Protein AF-A0A091C0M1-F1 (afdb_monomer)

pLDDT: mean 73.01, std 15.25, range [33.69, 93.44]

Structure (mmCIF, N/CA/C/O backbone):
data_AF-A0A091C0M1-F1
#
_entry.id   AF-A0A091C0M1-F1
#
loop_
_atom_site.group_PDB
_atom_site.id
_atom_site.type_symbol
_atom_site.label_atom_id
_atom_site.label_alt_id
_atom_site.label_comp_id
_atom_site.label_asym_id
_atom_site.label_entity_id
_atom_site.label_seq_id
_atom_site.pdbx_PDB_ins_code
_atom_site.Cartn_x
_atom_site.Cartn_y
_atom_site.Cartn_z
_atom_site.occupancy
_atom_site.B_iso_or_equiv
_atom_site.auth_seq_id
_atom_site.auth_comp_id
_atom_site.auth_asym_id
_atom_site.auth_atom_id
_atom_site.pdbx_PDB_model_num
ATOM 1 N N . MET A 1 1 ? 34.046 -4.247 -6.204 1.00 64.19 1 MET A N 1
ATOM 2 C CA . MET A 1 1 ? 32.969 -3.253 -6.029 1.00 64.19 1 MET A CA 1
ATOM 3 C C . MET A 1 1 ? 31.838 -3.642 -6.966 1.00 64.19 1 MET A C 1
ATOM 5 O O . MET A 1 1 ? 32.102 -3.819 -8.148 1.00 64.19 1 MET A O 1
ATOM 9 N N . GLN A 1 2 ? 30.637 -3.868 -6.441 1.00 81.00 2 GLN A N 1
ATOM 10 C CA . GLN A 1 2 ? 29.445 -4.193 -7.227 1.00 81.00 2 GLN A CA 1
ATOM 11 C C . GLN A 1 2 ? 28.585 -2.929 -7.313 1.00 81.00 2 GLN A C 1
ATOM 13 O O . GLN A 1 2 ? 28.364 -2.285 -6.291 1.00 81.00 2 GLN A O 1
ATOM 18 N N . ILE A 1 3 ? 28.162 -2.549 -8.520 1.00 80.50 3 ILE A N 1
ATOM 19 C CA . ILE A 1 3 ? 27.329 -1.364 -8.759 1.00 80.50 3 ILE A CA 1
ATOM 20 C C . ILE A 1 3 ? 25.973 -1.850 -9.261 1.00 80.50 3 ILE A C 1
ATOM 22 O O . ILE A 1 3 ? 25.911 -2.637 -10.204 1.00 80.50 3 ILE A O 1
ATOM 26 N N . ILE A 1 4 ? 24.904 -1.386 -8.620 1.00 80.88 4 ILE A N 1
ATOM 27 C CA . ILE A 1 4 ? 23.521 -1.636 -9.024 1.00 80.88 4 ILE A CA 1
ATOM 28 C C . ILE A 1 4 ? 22.907 -0.277 -9.345 1.00 80.88 4 ILE A C 1
ATOM 30 O O . ILE A 1 4 ? 22.999 0.648 -8.543 1.00 80.88 4 ILE A O 1
ATOM 34 N N . GLY A 1 5 ? 22.317 -0.155 -10.532 1.00 81.06 5 GLY A N 1
ATOM 35 C CA . GLY A 1 5 ? 21.602 1.038 -10.972 1.00 81.06 5 GLY A CA 1
ATOM 36 C C . GLY A 1 5 ? 20.167 0.688 -11.345 1.00 81.06 5 GLY A C 1
ATOM 37 O O . GLY A 1 5 ? 19.907 -0.405 -11.844 1.00 81.06 5 GLY A O 1
ATOM 38 N N . ALA A 1 6 ? 19.246 1.618 -11.113 1.00 83.62 6 ALA A N 1
ATOM 39 C CA . ALA A 1 6 ? 17.848 1.504 -11.507 1.00 83.62 6 ALA A CA 1
ATOM 40 C C . ALA A 1 6 ? 17.469 2.688 -12.404 1.00 83.62 6 ALA A C 1
ATOM 42 O O . ALA A 1 6 ? 17.937 3.806 -12.199 1.00 83.62 6 ALA A O 1
ATOM 43 N N . THR A 1 7 ? 16.631 2.442 -13.410 1.00 82.94 7 THR A N 1
ATOM 44 C CA . THR A 1 7 ? 16.151 3.463 -14.348 1.00 82.94 7 THR A CA 1
ATOM 45 C C . THR A 1 7 ? 14.735 3.134 -14.810 1.00 82.94 7 THR A C 1
ATOM 47 O O . THR A 1 7 ? 14.349 1.966 -14.868 1.00 82.94 7 THR A O 1
ATOM 50 N N . THR A 1 8 ? 13.961 4.165 -15.142 1.00 79.19 8 THR A N 1
ATOM 51 C CA . THR A 1 8 ? 12.663 4.044 -15.824 1.00 79.19 8 THR A CA 1
ATOM 52 C C . THR A 1 8 ? 12.796 4.096 -17.348 1.00 79.19 8 THR A C 1
ATOM 54 O O . THR A 1 8 ? 11.841 3.777 -18.054 1.00 79.19 8 THR A O 1
ATOM 57 N N . ALA A 1 9 ? 13.965 4.492 -17.861 1.00 77.31 9 ALA A N 1
ATOM 58 C CA . ALA A 1 9 ? 14.251 4.551 -19.288 1.00 77.31 9 ALA A CA 1
ATOM 59 C C . ALA A 1 9 ? 14.607 3.163 -19.844 1.00 77.31 9 ALA A C 1
ATOM 61 O O . ALA A 1 9 ? 15.251 2.354 -19.175 1.00 77.31 9 ALA A O 1
ATOM 62 N N . THR A 1 10 ? 14.199 2.887 -21.082 1.00 78.25 10 THR A N 1
ATOM 63 C CA . THR A 1 10 ? 14.493 1.616 -21.756 1.00 78.25 10 THR A CA 1
ATOM 64 C C . THR A 1 10 ? 15.945 1.555 -22.229 1.00 78.25 10 THR A C 1
ATOM 66 O O . THR A 1 10 ? 16.573 2.586 -22.477 1.00 78.25 10 THR A O 1
ATOM 69 N N . SER A 1 11 ? 16.485 0.341 -22.389 1.00 74.19 11 SER A N 1
ATOM 70 C CA . SER A 1 11 ? 17.887 0.129 -22.781 1.00 74.19 11 SER A CA 1
ATOM 71 C C . SER A 1 11 ? 18.284 0.807 -24.102 1.00 74.19 11 SER A C 1
ATOM 73 O O . SER A 1 11 ? 19.440 1.198 -24.258 1.00 74.19 11 SER A O 1
ATOM 75 N N . ASP A 1 12 ? 17.317 1.023 -24.997 1.00 77.06 12 ASP A N 1
ATOM 76 C CA . ASP A 1 12 ? 17.495 1.680 -26.300 1.00 77.06 12 ASP A CA 1
ATOM 77 C C . ASP A 1 12 ? 17.852 3.171 -26.190 1.00 77.06 12 ASP A C 1
ATOM 79 O O . ASP A 1 12 ? 18.340 3.774 -27.142 1.00 77.06 12 ASP A O 1
ATOM 83 N N . THR A 1 13 ? 17.605 3.785 -25.029 1.00 83.06 13 THR A N 1
ATOM 84 C CA . THR A 1 13 ? 17.939 5.197 -24.779 1.00 83.06 13 THR A CA 1
ATOM 85 C C . THR A 1 13 ? 19.410 5.411 -24.414 1.00 83.06 13 THR A C 1
ATOM 87 O O . THR A 1 13 ? 19.888 6.547 -24.442 1.00 83.06 13 THR A O 1
ATOM 90 N N . PHE A 1 14 ? 20.146 4.344 -24.083 1.00 83.12 14 PHE A N 1
ATOM 91 C CA . PHE A 1 14 ? 21.551 4.425 -23.691 1.00 83.12 14 PHE A CA 1
ATOM 92 C C . PHE A 1 14 ? 22.497 4.206 -24.872 1.00 83.12 14 PHE A C 1
ATOM 94 O O . PHE A 1 14 ? 22.192 3.505 -25.831 1.00 83.12 14 PHE A O 1
ATOM 101 N N . LEU A 1 15 ? 23.702 4.770 -24.762 1.00 86.94 15 LEU A N 1
ATOM 102 C CA . LEU A 1 15 ? 24.776 4.533 -25.724 1.00 86.94 15 LEU A CA 1
ATOM 103 C C . LEU A 1 15 ? 25.218 3.062 -25.695 1.00 86.94 15 LEU A C 1
ATOM 105 O O . LEU A 1 15 ? 25.413 2.484 -24.625 1.00 86.94 15 LEU A O 1
ATOM 109 N N . ASP A 1 16 ? 25.515 2.488 -26.861 1.00 83.81 16 ASP A N 1
ATOM 110 C CA . ASP A 1 16 ? 25.987 1.100 -26.980 1.00 83.81 16 ASP A CA 1
ATOM 111 C C . ASP A 1 16 ? 27.232 0.805 -26.131 1.00 83.81 16 ASP A C 1
ATOM 113 O O . ASP A 1 16 ? 27.400 -0.288 -25.588 1.00 83.81 16 ASP A O 1
ATOM 117 N N . THR A 1 17 ? 28.124 1.789 -25.984 1.00 88.75 17 THR A N 1
ATOM 118 C CA . THR A 1 17 ? 29.331 1.675 -25.154 1.00 88.75 17 THR A CA 1
ATOM 119 C C . THR A 1 17 ? 29.013 1.558 -23.666 1.00 88.75 17 THR A C 1
ATOM 121 O O . THR A 1 17 ? 29.764 0.903 -22.941 1.00 88.75 17 THR A O 1
ATOM 124 N N . PHE A 1 18 ? 27.907 2.155 -23.219 1.00 84.06 18 PHE A N 1
ATOM 125 C CA . PHE A 1 18 ? 27.400 2.036 -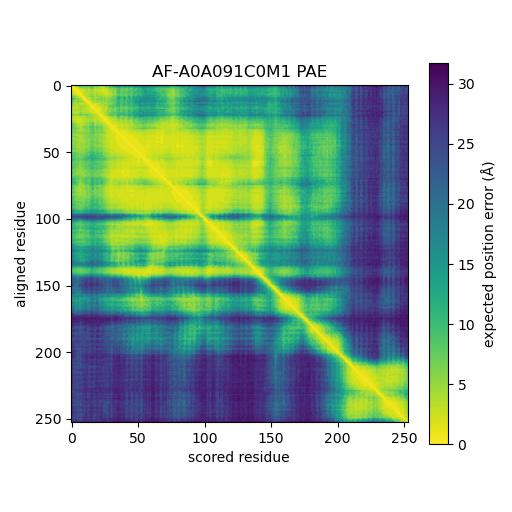21.858 1.00 84.06 18 PHE A CA 1
ATOM 126 C C . PHE A 1 18 ? 26.729 0.675 -21.651 1.00 84.06 18 PHE A C 1
ATOM 128 O O . PHE A 1 18 ? 27.105 -0.048 -20.730 1.00 84.06 18 PHE A O 1
ATOM 135 N N . ASN A 1 19 ? 25.846 0.265 -22.570 1.00 82.25 19 ASN A N 1
ATOM 136 C CA . ASN A 1 19 ? 25.169 -1.037 -22.521 1.00 82.25 19 ASN A CA 1
ATOM 137 C C . ASN A 1 19 ? 26.166 -2.213 -22.490 1.00 82.25 19 ASN A C 1
ATOM 139 O O . ASN A 1 19 ? 26.008 -3.146 -21.708 1.00 82.25 19 ASN A O 1
ATOM 143 N N . ARG A 1 20 ? 27.272 -2.141 -23.246 1.00 82.38 20 ARG A N 1
ATOM 144 C CA . ARG A 1 20 ? 28.341 -3.164 -23.221 1.00 82.38 20 ARG A CA 1
ATOM 145 C C . ARG A 1 20 ? 29.061 -3.298 -21.876 1.00 82.38 20 ARG A C 1
ATOM 147 O O . ARG A 1 20 ? 29.658 -4.339 -21.616 1.00 82.38 20 ARG A O 1
ATOM 154 N N . ARG A 1 21 ? 29.044 -2.257 -21.038 1.00 87.75 21 ARG A N 1
ATOM 155 C CA . ARG A 1 21 ? 29.662 -2.260 -19.701 1.00 87.75 21 ARG A CA 1
ATOM 156 C C . ARG A 1 21 ? 28.687 -2.675 -18.594 1.00 87.75 21 ARG A C 1
ATOM 158 O O . ARG A 1 21 ? 29.120 -2.820 -17.455 1.00 87.75 21 ARG A O 1
ATOM 165 N N . ILE A 1 22 ? 27.413 -2.907 -18.923 1.00 83.12 22 ILE A N 1
ATOM 166 C CA . ILE A 1 22 ? 26.377 -3.416 -18.013 1.00 83.12 22 ILE A CA 1
ATOM 167 C C . ILE A 1 22 ? 25.779 -4.694 -18.631 1.00 83.12 22 ILE A C 1
ATOM 169 O O . ILE A 1 22 ? 24.676 -4.679 -19.171 1.00 83.12 22 ILE A O 1
ATOM 173 N N . PRO A 1 23 ? 26.518 -5.819 -18.595 1.00 73.69 23 PRO A N 1
ATOM 174 C CA . PRO A 1 23 ? 26.133 -7.045 -19.297 1.00 73.69 23 PRO A CA 1
ATOM 175 C C . PRO A 1 23 ? 24.910 -7.752 -18.692 1.00 73.69 23 PRO A C 1
ATOM 177 O O . PRO A 1 23 ? 24.343 -8.632 -19.332 1.00 73.69 23 PRO A O 1
ATOM 180 N N . MET A 1 24 ? 24.502 -7.389 -17.470 1.00 82.62 24 MET A N 1
ATOM 181 C CA . MET A 1 24 ? 23.297 -7.910 -16.825 1.00 82.62 24 MET A CA 1
ATOM 182 C C . MET A 1 24 ? 22.270 -6.794 -16.656 1.00 82.62 24 MET A C 1
ATOM 184 O O . MET A 1 24 ? 22.491 -5.853 -15.897 1.00 82.62 24 MET A O 1
ATOM 188 N N . SER A 1 25 ? 21.140 -6.931 -17.347 1.00 82.06 25 SER A N 1
ATOM 189 C CA . SER A 1 25 ? 19.976 -6.052 -17.235 1.00 82.06 25 SER A CA 1
ATOM 190 C C . SER A 1 25 ? 18.761 -6.888 -16.844 1.00 82.06 25 SER A C 1
ATOM 192 O O . SER A 1 25 ? 18.522 -7.945 -17.428 1.00 82.06 25 SER A O 1
ATOM 194 N N . ILE A 1 26 ? 18.011 -6.430 -15.841 1.00 85.12 26 ILE A N 1
ATOM 195 C CA . ILE A 1 26 ? 16.776 -7.068 -15.376 1.00 85.12 26 ILE A CA 1
ATOM 196 C C . ILE A 1 26 ? 15.641 -6.072 -15.594 1.00 85.12 26 ILE A C 1
ATOM 198 O O . ILE A 1 26 ? 15.636 -4.990 -15.009 1.00 85.12 26 ILE A O 1
ATOM 202 N N . THR A 1 27 ? 14.664 -6.436 -16.423 1.00 82.94 27 THR A N 1
ATOM 203 C CA . THR A 1 27 ? 13.475 -5.611 -16.654 1.00 82.94 27 THR A CA 1
ATOM 204 C C . THR A 1 27 ? 12.384 -5.988 -15.662 1.00 82.94 27 THR A C 1
ATOM 206 O O . THR A 1 27 ? 11.890 -7.114 -15.665 1.00 82.94 27 THR A O 1
ATOM 209 N N . LEU A 1 28 ? 11.987 -5.038 -14.816 1.00 84.12 28 LEU A N 1
ATOM 210 C CA . LEU A 1 28 ? 10.877 -5.235 -13.890 1.00 84.12 28 LEU A CA 1
ATOM 211 C C . LEU A 1 28 ? 9.541 -4.958 -14.599 1.00 84.12 28 LEU A C 1
ATOM 213 O O . LEU A 1 28 ? 9.374 -3.877 -15.166 1.00 84.12 28 LEU A O 1
ATOM 217 N N . PRO A 1 29 ? 8.571 -5.891 -14.558 1.00 84.44 29 PRO A N 1
ATOM 218 C CA . PRO A 1 29 ? 7.281 -5.697 -15.203 1.00 84.44 29 PRO A CA 1
ATOM 219 C C . PRO A 1 29 ? 6.420 -4.683 -14.445 1.00 84.44 29 PRO A C 1
ATOM 221 O O . PRO A 1 29 ? 6.473 -4.576 -13.210 1.00 84.44 29 PRO A O 1
ATOM 224 N N . ASN A 1 30 ? 5.557 -3.995 -15.194 1.00 86.31 30 ASN A N 1
ATOM 225 C CA . ASN A 1 30 ? 4.532 -3.122 -14.635 1.00 86.31 30 ASN A CA 1
ATOM 226 C C . ASN A 1 30 ? 3.538 -3.917 -13.783 1.00 86.31 30 ASN A C 1
ATOM 228 O O . ASN A 1 30 ? 3.213 -5.061 -14.108 1.00 86.31 30 ASN A O 1
ATOM 232 N N . LEU A 1 31 ? 2.985 -3.293 -12.736 1.00 86.00 31 LEU A N 1
ATOM 233 C CA . LEU A 1 31 ? 1.969 -3.914 -11.881 1.00 86.00 31 LEU A CA 1
ATOM 234 C C . LEU A 1 31 ? 0.791 -4.476 -12.690 1.00 86.00 31 LEU A C 1
ATOM 236 O O . LEU A 1 31 ? 0.316 -5.568 -12.399 1.00 86.00 31 LEU A O 1
ATOM 240 N N . SER A 1 32 ? 0.367 -3.775 -13.746 1.00 84.19 32 SER A N 1
ATOM 241 C CA . SER A 1 32 ? -0.730 -4.192 -14.630 1.00 84.19 32 SER A CA 1
ATOM 242 C C . SER A 1 32 ? -0.479 -5.524 -15.349 1.00 84.19 32 SER A C 1
ATOM 244 O O . SER A 1 32 ? -1.433 -6.229 -15.667 1.00 84.19 32 SER A O 1
ATOM 246 N N . THR A 1 33 ? 0.783 -5.894 -15.561 1.00 86.94 33 THR A N 1
ATOM 247 C CA . THR A 1 33 ? 1.184 -7.144 -16.228 1.00 86.94 33 THR A CA 1
ATOM 248 C C . THR A 1 33 ? 1.498 -8.286 -15.258 1.00 86.94 33 THR A C 1
ATOM 250 O O . THR A 1 33 ? 1.633 -9.425 -15.693 1.00 86.94 33 THR A O 1
ATOM 253 N N . ARG A 1 34 ? 1.589 -8.001 -13.950 1.00 88.44 34 ARG A N 1
ATOM 254 C CA . ARG A 1 34 ? 1.861 -9.003 -12.905 1.00 88.44 34 ARG A CA 1
ATOM 255 C C . ARG A 1 34 ? 0.658 -9.900 -12.633 1.00 88.44 34 ARG A C 1
ATOM 257 O O . ARG A 1 34 ? -0.490 -9.449 -12.749 1.00 88.44 34 ARG A O 1
ATOM 264 N N . SER A 1 35 ? 0.932 -11.142 -12.225 1.00 89.19 35 SER A N 1
ATOM 265 C CA . SER A 1 35 ? -0.097 -12.127 -11.866 1.00 89.19 35 SER A CA 1
ATOM 266 C C . SER A 1 35 ? -0.854 -11.720 -10.594 1.00 89.19 35 SER A C 1
ATOM 268 O O . SER A 1 35 ? -0.396 -10.876 -9.826 1.00 89.19 35 SER A O 1
ATOM 270 N N . LEU A 1 36 ? -2.028 -12.314 -10.352 1.00 87.62 36 LEU A N 1
ATOM 271 C CA . LEU A 1 36 ? -2.780 -12.054 -9.116 1.00 87.62 36 LEU A CA 1
ATOM 272 C C . LEU A 1 36 ? -1.986 -12.449 -7.873 1.00 87.62 36 LEU A C 1
ATOM 274 O O . LEU A 1 36 ? -2.009 -11.707 -6.896 1.00 87.62 36 LEU A O 1
ATOM 278 N N . ASP A 1 37 ? -1.252 -13.558 -7.943 1.00 88.25 37 ASP A N 1
ATOM 279 C CA . ASP A 1 37 ? -0.426 -14.046 -6.840 1.00 88.25 37 ASP A CA 1
ATOM 280 C C . ASP A 1 37 ? 0.682 -13.041 -6.510 1.00 88.25 37 ASP A C 1
ATOM 282 O O . ASP A 1 37 ? 0.833 -12.639 -5.362 1.00 88.25 37 ASP A O 1
ATOM 286 N N . GLU A 1 38 ? 1.391 -12.524 -7.519 1.00 89.25 38 GLU A N 1
ATOM 287 C CA . GLU A 1 38 ? 2.424 -11.502 -7.306 1.00 89.25 38 GLU A CA 1
ATOM 288 C C . GLU A 1 38 ? 1.852 -10.200 -6.743 1.00 89.25 38 GLU A C 1
ATOM 290 O O . GLU A 1 38 ? 2.468 -9.556 -5.893 1.00 89.25 38 GLU A O 1
ATOM 295 N N . ARG A 1 39 ? 0.674 -9.781 -7.217 1.00 91.38 39 ARG A N 1
ATOM 296 C CA . ARG A 1 39 ? 0.008 -8.581 -6.697 1.00 91.38 39 ARG A CA 1
ATOM 297 C C . ARG A 1 39 ? -0.434 -8.774 -5.257 1.00 91.38 39 ARG A C 1
ATOM 299 O O . ARG A 1 39 ? -0.283 -7.855 -4.457 1.00 91.38 39 ARG A O 1
ATOM 306 N N . TYR A 1 40 ? -0.958 -9.949 -4.928 1.00 90.69 40 TYR A N 1
ATOM 307 C CA . TYR A 1 40 ? -1.299 -10.293 -3.561 1.00 90.69 40 TYR A CA 1
ATOM 308 C C . TYR A 1 40 ? -0.073 -10.261 -2.657 1.00 90.69 40 TYR A C 1
ATOM 310 O O . TYR A 1 40 ? -0.146 -9.667 -1.585 1.00 90.69 40 TYR A O 1
ATOM 318 N N . GLU A 1 41 ? 1.041 -10.859 -3.082 1.00 89.88 41 GLU A N 1
ATOM 319 C CA . GLU A 1 41 ? 2.283 -10.863 -2.308 1.00 89.88 41 GLU A CA 1
ATOM 320 C C . GLU A 1 41 ? 2.812 -9.442 -2.098 1.00 89.88 41 GLU A C 1
ATOM 322 O O . GLU A 1 41 ? 3.158 -9.081 -0.977 1.00 89.88 41 GLU A O 1
ATOM 327 N N . LEU A 1 42 ? 2.781 -8.587 -3.127 1.00 90.31 42 LEU A N 1
ATOM 328 C CA . LEU A 1 42 ? 3.152 -7.173 -2.997 1.00 90.31 42 LEU A CA 1
ATOM 329 C C . LEU A 1 42 ? 2.277 -6.432 -1.979 1.00 90.31 42 LEU A C 1
ATOM 331 O O . LEU A 1 42 ? 2.794 -5.760 -1.089 1.00 90.31 42 LEU A O 1
ATOM 335 N N . VAL A 1 43 ? 0.952 -6.541 -2.102 1.00 92.44 43 VAL A N 1
ATOM 336 C CA . VAL A 1 43 ? 0.018 -5.852 -1.199 1.00 92.44 43 VAL A CA 1
ATOM 337 C C . VAL A 1 43 ? 0.152 -6.397 0.226 1.00 92.44 43 VAL A C 1
ATOM 339 O O . VAL A 1 43 ? 0.221 -5.622 1.176 1.00 92.44 43 VAL A O 1
ATOM 342 N N . SER A 1 44 ? 0.258 -7.717 0.379 1.00 91.38 44 SER A N 1
ATOM 343 C CA . SER A 1 44 ? 0.464 -8.394 1.664 1.00 91.38 44 SER A CA 1
ATOM 344 C C . SER A 1 44 ? 1.776 -7.986 2.327 1.00 91.38 44 SER A C 1
ATOM 346 O O . SER A 1 44 ? 1.801 -7.757 3.535 1.00 91.38 44 SER A O 1
ATOM 348 N N . LEU A 1 45 ? 2.850 -7.853 1.545 1.00 88.94 45 LEU A N 1
ATOM 349 C CA . LEU A 1 45 ? 4.143 -7.366 2.014 1.00 88.94 45 LEU A CA 1
ATOM 350 C C . LEU A 1 45 ? 4.024 -5.941 2.554 1.00 88.94 45 LEU A C 1
ATOM 352 O O . LEU A 1 45 ? 4.479 -5.685 3.665 1.00 88.94 45 LEU A O 1
ATOM 356 N N . PHE A 1 46 ? 3.384 -5.029 1.816 1.00 89.19 46 PHE A N 1
ATOM 357 C CA . PHE A 1 46 ? 3.216 -3.647 2.272 1.00 89.19 46 PHE A CA 1
ATOM 358 C C . PHE A 1 46 ? 2.351 -3.548 3.530 1.00 89.19 46 PHE A C 1
ATOM 360 O O . PHE A 1 46 ? 2.680 -2.782 4.429 1.00 89.19 46 PHE A O 1
ATOM 367 N N . ILE A 1 47 ? 1.286 -4.348 3.645 1.00 91.31 47 ILE A N 1
ATOM 368 C CA . ILE A 1 47 ? 0.472 -4.381 4.871 1.00 91.31 47 ILE A CA 1
ATOM 369 C C . ILE A 1 47 ? 1.292 -4.907 6.045 1.00 91.31 47 ILE A C 1
ATOM 371 O O . ILE A 1 47 ? 1.230 -4.328 7.123 1.00 91.31 47 ILE A O 1
ATOM 375 N N . ARG A 1 48 ? 2.076 -5.974 5.846 1.00 89.31 48 ARG A N 1
ATOM 376 C CA . ARG A 1 48 ? 2.936 -6.530 6.897 1.00 89.31 48 ARG A CA 1
ATOM 377 C C . ARG A 1 48 ? 3.981 -5.515 7.356 1.00 89.31 48 ARG A C 1
ATOM 379 O O . ARG A 1 48 ? 4.123 -5.316 8.552 1.00 89.31 48 ARG A O 1
ATOM 386 N N . GLN A 1 49 ? 4.619 -4.806 6.424 1.00 85.56 49 GLN A N 1
ATOM 387 C CA . GLN A 1 49 ? 5.551 -3.721 6.744 1.00 85.56 49 GLN A CA 1
ATOM 388 C C . GLN A 1 49 ? 4.895 -2.611 7.575 1.00 85.56 49 GLN A C 1
ATOM 390 O O . GLN A 1 49 ? 5.518 -2.086 8.495 1.00 85.56 49 GLN A O 1
ATOM 395 N N . GLU A 1 50 ? 3.649 -2.240 7.273 1.00 84.88 50 GLU A N 1
ATOM 396 C CA . GLU A 1 50 ? 2.923 -1.252 8.077 1.00 84.88 50 GLU A CA 1
ATOM 397 C C . GLU A 1 50 ? 2.462 -1.821 9.430 1.00 84.88 50 GLU A C 1
ATOM 399 O O . GLU A 1 50 ? 2.486 -1.095 10.419 1.00 84.88 50 GLU A O 1
ATOM 404 N N . ALA A 1 51 ? 2.107 -3.107 9.513 1.00 88.44 51 ALA A N 1
ATOM 405 C CA . ALA A 1 51 ? 1.791 -3.778 10.777 1.00 88.44 51 ALA A CA 1
ATOM 406 C C . ALA A 1 51 ? 3.013 -3.828 11.708 1.00 88.44 51 ALA A C 1
ATOM 408 O O . ALA A 1 51 ? 2.902 -3.482 12.883 1.00 88.44 51 ALA A O 1
ATOM 409 N N . ASP A 1 52 ? 4.185 -4.177 11.164 1.00 85.44 52 ASP A N 1
ATOM 410 C CA . ASP A 1 52 ? 5.471 -4.158 11.871 1.00 85.44 52 ASP A CA 1
ATOM 411 C C . ASP A 1 52 ? 5.827 -2.740 12.330 1.00 85.44 52 ASP A C 1
ATOM 413 O O . ASP A 1 52 ? 6.171 -2.529 13.491 1.00 85.44 52 ASP A O 1
ATOM 417 N N . ARG A 1 53 ? 5.676 -1.747 11.445 1.00 81.50 53 ARG A N 1
ATOM 418 C CA . ARG A 1 53 ? 5.954 -0.337 11.751 1.00 81.50 53 ARG A CA 1
ATOM 419 C C . ARG A 1 53 ? 5.077 0.200 12.881 1.00 81.50 53 ARG A C 1
ATOM 421 O O . ARG A 1 53 ? 5.564 0.902 13.761 1.00 81.50 53 ARG A O 1
ATOM 428 N N . LEU A 1 54 ? 3.781 -0.095 12.834 1.00 81.44 54 LEU A N 1
ATOM 429 C CA . LEU A 1 54 ? 2.828 0.334 13.856 1.00 81.44 54 LEU A CA 1
ATOM 430 C C . LEU A 1 54 ? 2.912 -0.522 15.119 1.00 81.44 54 LEU A C 1
ATOM 432 O O . LEU A 1 54 ? 2.346 -0.137 16.141 1.00 81.44 54 LEU A O 1
ATOM 436 N N . ASN A 1 55 ? 3.598 -1.665 15.046 1.00 83.81 55 ASN A N 1
ATOM 437 C CA . ASN A 1 55 ? 3.594 -2.713 16.054 1.00 83.81 55 ASN A CA 1
ATOM 438 C C . ASN A 1 55 ? 2.158 -3.084 16.477 1.00 83.81 55 ASN A C 1
ATOM 440 O O . ASN A 1 55 ? 1.841 -3.165 17.664 1.00 83.81 55 ASN A O 1
ATOM 444 N N . GLN A 1 56 ? 1.263 -3.224 15.492 1.00 86.62 56 GLN A N 1
ATOM 445 C CA . GLN A 1 56 ? -0.161 -3.510 15.690 1.00 86.62 56 GLN A CA 1
ATOM 446 C C . GLN A 1 56 ? -0.690 -4.461 14.617 1.00 86.62 56 GLN A C 1
ATOM 448 O O . GLN A 1 56 ? -0.345 -4.338 13.443 1.00 86.62 56 GLN A O 1
ATOM 453 N N . SER A 1 57 ? -1.587 -5.369 15.011 1.00 89.94 57 SER A N 1
ATOM 454 C CA . SER A 1 57 ? -2.252 -6.287 14.079 1.00 89.94 57 SER A CA 1
ATOM 455 C C . SER A 1 57 ? -3.213 -5.542 13.152 1.00 89.94 57 SER A C 1
ATOM 457 O O . SER A 1 57 ? -4.062 -4.769 13.613 1.00 89.94 57 SER A O 1
ATOM 459 N N . ILE A 1 58 ? -3.104 -5.798 11.844 1.00 92.38 58 ILE A N 1
ATOM 460 C CA . ILE A 1 58 ? -3.970 -5.218 10.811 1.00 92.38 58 ILE A CA 1
ATOM 461 C C . ILE A 1 58 ? -4.884 -6.299 10.231 1.00 92.38 58 ILE A C 1
ATOM 463 O O . ILE A 1 58 ? -4.431 -7.241 9.579 1.00 92.38 58 ILE A O 1
ATOM 467 N N . LYS A 1 59 ? -6.199 -6.122 10.387 1.00 92.62 59 LYS A N 1
ATOM 468 C CA . LYS A 1 59 ? -7.228 -6.940 9.732 1.00 92.62 59 LYS A CA 1
ATOM 469 C C . LYS A 1 59 ? -7.761 -6.256 8.485 1.00 92.62 59 LYS A C 1
ATOM 471 O O . LYS A 1 59 ? -8.401 -5.207 8.546 1.00 92.62 59 LYS A O 1
ATOM 476 N N . VAL A 1 60 ? -7.557 -6.886 7.335 1.00 93.44 60 VAL A N 1
ATOM 477 C CA . VAL A 1 60 ? -8.010 -6.390 6.033 1.00 93.44 60 VAL A CA 1
ATOM 478 C C . VAL A 1 60 ? -9.159 -7.245 5.530 1.00 93.44 60 VAL A C 1
ATOM 480 O O . VAL A 1 60 ? -9.042 -8.463 5.407 1.00 93.44 60 VAL A O 1
ATOM 483 N N . LYS A 1 61 ? -10.292 -6.614 5.213 1.00 92.19 61 LYS A N 1
ATOM 484 C CA . LYS A 1 61 ? -11.420 -7.318 4.593 1.00 92.19 61 LYS A CA 1
ATOM 485 C C . LYS A 1 61 ? -11.046 -7.774 3.179 1.00 92.19 61 LYS A C 1
ATOM 487 O O . LYS A 1 61 ? -10.439 -6.998 2.440 1.00 92.19 61 LYS A O 1
ATOM 492 N N . LYS A 1 62 ? -11.492 -8.967 2.765 1.00 89.44 62 LYS A N 1
ATOM 493 C CA . LYS A 1 62 ? -11.287 -9.500 1.400 1.00 89.44 62 LYS A CA 1
ATOM 494 C C . LYS A 1 62 ? -11.543 -8.465 0.302 1.00 89.44 62 LYS A C 1
ATOM 496 O O . LYS A 1 62 ? -10.684 -8.255 -0.543 1.00 89.44 62 LYS A O 1
ATOM 501 N N . ASP A 1 63 ? -12.674 -7.761 0.356 1.00 90.00 63 ASP A N 1
ATOM 502 C CA . ASP A 1 63 ? -13.026 -6.745 -0.646 1.00 90.00 63 ASP A CA 1
ATOM 503 C C . ASP A 1 63 ? -11.953 -5.650 -0.769 1.00 90.00 63 ASP A C 1
ATOM 505 O O . ASP A 1 63 ? -11.629 -5.217 -1.868 1.00 90.00 63 ASP A O 1
ATOM 509 N N . ALA A 1 64 ? -11.372 -5.201 0.347 1.00 92.06 64 ALA A N 1
ATOM 510 C CA . ALA A 1 64 ? -10.318 -4.189 0.320 1.00 92.06 64 ALA A CA 1
ATOM 511 C C . ALA A 1 64 ? -9.031 -4.745 -0.307 1.00 92.06 64 ALA A C 1
ATOM 513 O O . ALA A 1 64 ? -8.423 -4.081 -1.142 1.00 92.06 64 ALA A O 1
ATOM 514 N N . MET A 1 65 ? -8.665 -5.986 0.027 1.00 92.19 65 MET A N 1
ATOM 515 C CA . MET A 1 65 ? -7.530 -6.676 -0.594 1.00 92.19 65 MET A CA 1
ATOM 516 C C . MET A 1 65 ? -7.716 -6.791 -2.115 1.00 92.19 65 MET A C 1
ATOM 518 O O . MET A 1 65 ? -6.839 -6.415 -2.885 1.00 92.19 65 MET A O 1
ATOM 522 N N . ILE A 1 66 ? -8.892 -7.235 -2.562 1.00 91.00 66 ILE A N 1
ATOM 523 C CA . ILE A 1 66 ? -9.230 -7.368 -3.987 1.00 91.00 66 ILE A CA 1
ATOM 524 C C . ILE A 1 66 ? -9.178 -6.013 -4.692 1.00 91.00 66 ILE A C 1
ATOM 526 O O . ILE A 1 66 ? -8.634 -5.907 -5.791 1.00 91.00 66 ILE A O 1
ATOM 530 N N . ALA A 1 67 ? -9.692 -4.964 -4.050 1.00 92.12 67 ALA A N 1
ATOM 531 C CA . ALA A 1 67 ? -9.625 -3.607 -4.571 1.00 92.12 67 ALA A CA 1
ATOM 532 C C . ALA A 1 67 ? -8.166 -3.176 -4.825 1.00 92.12 67 ALA A C 1
ATOM 534 O O . ALA A 1 67 ? -7.853 -2.718 -5.923 1.00 92.12 67 ALA A O 1
ATOM 535 N N . PHE A 1 68 ? -7.259 -3.411 -3.870 1.00 91.69 68 PHE A N 1
ATOM 536 C CA . PHE A 1 68 ? -5.828 -3.119 -4.027 1.00 91.69 68 PHE A CA 1
ATOM 537 C C . PHE A 1 68 ? -5.124 -3.984 -5.083 1.00 91.69 68 PHE A C 1
ATOM 539 O O . PHE A 1 68 ? -4.216 -3.498 -5.754 1.00 91.69 68 PHE A O 1
AT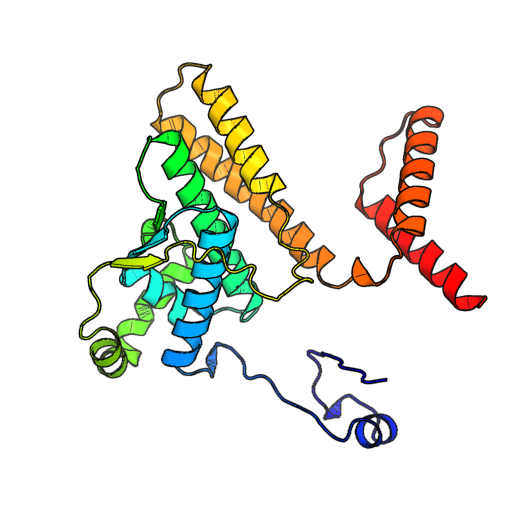OM 546 N N . MET A 1 69 ? -5.541 -5.236 -5.277 1.00 90.56 69 MET A N 1
ATOM 547 C CA . MET A 1 69 ? -4.962 -6.101 -6.312 1.00 90.56 69 MET A CA 1
ATOM 548 C C . MET A 1 69 ? -5.400 -5.706 -7.731 1.00 90.56 69 MET A C 1
ATOM 550 O O . MET A 1 69 ? -4.635 -5.866 -8.684 1.00 90.56 69 MET A O 1
ATOM 554 N N . LEU A 1 70 ? -6.630 -5.213 -7.902 1.00 89.88 70 LEU A N 1
ATOM 555 C CA . LEU A 1 70 ? -7.238 -5.027 -9.227 1.00 89.88 70 LEU A CA 1
ATOM 556 C C . LEU A 1 70 ? -7.279 -3.574 -9.716 1.00 89.88 70 LEU A C 1
ATOM 558 O O . LEU A 1 70 ? -7.519 -3.342 -10.907 1.00 89.88 70 LEU A O 1
ATOM 562 N N . TYR A 1 71 ? -7.075 -2.585 -8.841 1.00 90.00 71 TYR A N 1
ATOM 563 C CA . TYR A 1 71 ? -7.120 -1.187 -9.266 1.00 90.00 71 TYR A CA 1
ATOM 564 C C . TYR A 1 71 ? -5.975 -0.828 -10.225 1.00 90.00 71 TYR A C 1
ATOM 566 O O . TYR A 1 71 ? -4.951 -1.507 -10.314 1.00 90.00 71 TYR A O 1
ATOM 574 N N . ASP A 1 72 ? -6.192 0.235 -10.995 1.00 84.81 72 ASP A N 1
ATOM 575 C CA . ASP A 1 72 ? -5.222 0.717 -11.971 1.00 84.81 72 ASP A CA 1
ATOM 576 C C . ASP A 1 72 ? -4.322 1.797 -11.358 1.00 84.81 72 ASP A C 1
ATOM 578 O O . ASP A 1 72 ? -4.775 2.904 -11.052 1.00 84.81 72 ASP A O 1
ATOM 582 N N . ALA A 1 73 ? -3.052 1.451 -11.157 1.00 84.25 73 ALA A N 1
ATOM 583 C CA . ALA A 1 73 ? -2.044 2.309 -10.551 1.00 84.25 73 ALA A CA 1
ATOM 584 C C . ALA A 1 73 ? -1.202 2.991 -11.639 1.00 84.25 73 ALA A C 1
ATOM 586 O O . ALA A 1 73 ? -0.269 2.392 -12.179 1.00 84.25 73 ALA A O 1
ATOM 587 N N . LYS A 1 74 ? -1.490 4.264 -11.940 1.00 81.50 74 LYS A N 1
ATOM 588 C CA . LYS A 1 74 ? -0.753 5.050 -12.949 1.00 81.50 74 LYS A CA 1
ATOM 589 C C . LYS A 1 74 ? 0.727 5.203 -12.602 1.00 81.50 74 LYS A C 1
ATOM 591 O O . LYS A 1 74 ? 1.568 5.124 -13.488 1.00 81.50 74 LYS A O 1
ATOM 596 N N . ALA A 1 75 ? 1.038 5.388 -11.318 1.00 77.94 75 ALA A N 1
ATOM 597 C CA . ALA A 1 75 ? 2.411 5.430 -10.810 1.00 77.94 75 ALA A CA 1
ATOM 598 C C . ALA A 1 75 ? 2.880 4.067 -10.253 1.00 77.94 75 ALA A C 1
ATOM 600 O O . ALA A 1 75 ? 3.761 4.000 -9.395 1.00 77.94 75 ALA A O 1
ATOM 601 N N . ASN A 1 76 ? 2.313 2.969 -10.776 1.00 84.06 76 ASN A N 1
ATOM 602 C CA . ASN A 1 76 ? 2.770 1.593 -10.567 1.00 84.06 76 ASN A CA 1
ATOM 603 C C . ASN A 1 76 ? 2.851 1.218 -9.065 1.00 84.06 76 ASN A C 1
ATO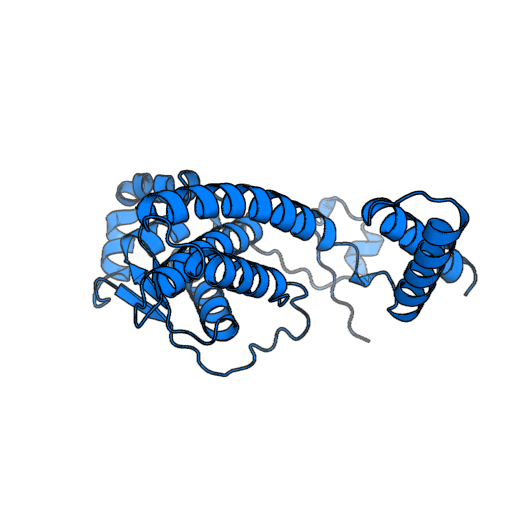M 605 O O . ASN A 1 76 ? 2.034 1.671 -8.263 1.00 84.06 76 ASN A O 1
ATOM 609 N N . ILE A 1 77 ? 3.815 0.382 -8.667 1.00 85.06 77 ILE A N 1
ATOM 610 C CA . ILE A 1 77 ? 3.978 -0.118 -7.288 1.00 85.06 77 ILE A CA 1
ATOM 611 C C . ILE A 1 77 ? 4.092 1.018 -6.255 1.00 85.06 77 ILE A C 1
ATOM 613 O O . ILE A 1 77 ? 3.542 0.899 -5.160 1.00 85.06 77 ILE A O 1
ATOM 617 N N . GLY A 1 78 ? 4.743 2.135 -6.602 1.00 78.62 78 GLY A N 1
ATOM 618 C CA . GLY A 1 78 ? 4.890 3.282 -5.698 1.00 78.62 78 GLY A CA 1
ATOM 619 C C . GLY A 1 78 ? 3.544 3.890 -5.290 1.00 78.62 78 GLY A C 1
ATOM 620 O O . GLY A 1 78 ? 3.343 4.230 -4.124 1.00 78.62 78 GLY A O 1
ATOM 621 N N . GLN A 1 79 ? 2.583 3.943 -6.218 1.00 80.69 79 GLN A N 1
ATOM 622 C CA . GLN A 1 79 ? 1.220 4.375 -5.907 1.00 80.69 79 GLN A CA 1
ATOM 623 C C . GLN A 1 79 ? 0.508 3.401 -4.963 1.00 80.69 79 GLN A C 1
ATOM 625 O O . GLN A 1 79 ? -0.165 3.847 -4.040 1.00 80.69 79 GLN A O 1
ATOM 630 N N . VAL A 1 80 ? 0.691 2.086 -5.140 1.00 87.19 80 VAL A N 1
ATOM 631 C CA . VAL A 1 80 ? 0.105 1.070 -4.245 1.00 87.19 80 VAL A CA 1
ATOM 632 C C . VAL A 1 80 ? 0.617 1.243 -2.826 1.00 87.19 80 VAL A C 1
ATOM 634 O O . VAL A 1 80 ? -0.194 1.313 -1.908 1.00 87.19 80 VAL A O 1
ATOM 637 N N .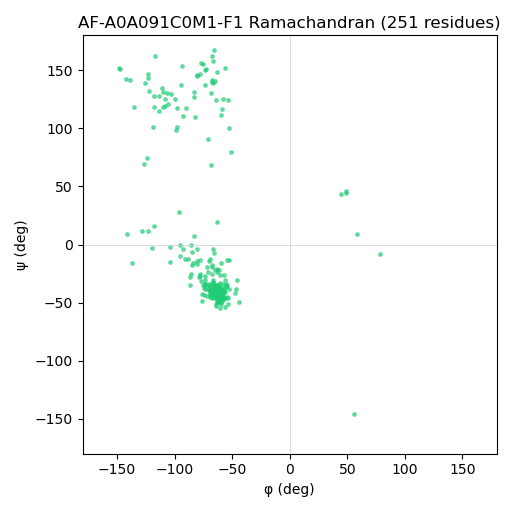 LYS A 1 81 ? 1.938 1.362 -2.650 1.00 84.69 81 LYS A N 1
ATOM 638 C CA . LYS A 1 81 ? 2.561 1.558 -1.332 1.00 84.69 81 LYS A CA 1
ATOM 639 C C . LYS A 1 81 ? 1.989 2.802 -0.643 1.00 84.69 81 LYS A C 1
ATOM 641 O O . LYS A 1 81 ? 1.597 2.748 0.518 1.00 84.69 81 LYS A O 1
ATOM 646 N N . ARG A 1 82 ? 1.882 3.906 -1.384 1.00 78.38 82 ARG A N 1
ATOM 647 C CA . ARG A 1 82 ? 1.345 5.194 -0.921 1.00 78.38 82 ARG A CA 1
ATOM 648 C C . ARG A 1 82 ? -0.131 5.129 -0.530 1.00 78.38 82 ARG A C 1
ATOM 650 O O . ARG A 1 82 ? -0.482 5.523 0.579 1.00 78.38 82 ARG A O 1
ATOM 657 N N . ASP A 1 83 ? -0.985 4.631 -1.422 1.00 82.75 83 ASP A N 1
ATOM 658 C CA . ASP A 1 83 ? -2.424 4.527 -1.170 1.00 82.75 83 ASP A CA 1
ATOM 659 C C . ASP A 1 83 ? -2.695 3.589 0.017 1.00 82.75 83 ASP A C 1
ATOM 661 O O . ASP A 1 83 ? -3.578 3.854 0.831 1.00 82.75 83 ASP A O 1
ATOM 665 N N . LEU A 1 84 ? -1.906 2.520 0.160 1.00 88.38 84 LEU A N 1
ATOM 666 C CA . LEU A 1 84 ? -2.013 1.585 1.276 1.00 88.38 84 LEU A CA 1
ATOM 667 C C . LEU A 1 84 ? -1.605 2.219 2.608 1.00 88.38 84 LEU A C 1
ATOM 669 O O . LEU A 1 84 ? -2.356 2.114 3.576 1.00 88.38 84 LEU A O 1
ATOM 673 N N . LYS A 1 85 ? -0.479 2.941 2.642 1.00 82.50 85 LYS A N 1
ATOM 674 C CA . LYS A 1 85 ? -0.040 3.718 3.812 1.00 82.50 85 LYS A CA 1
ATOM 675 C C . LYS A 1 85 ? -1.111 4.692 4.291 1.00 82.50 85 LYS A C 1
ATOM 677 O O . LYS A 1 85 ? -1.413 4.735 5.478 1.00 82.50 85 LYS A O 1
ATOM 682 N N . LEU A 1 86 ? -1.734 5.422 3.367 1.00 78.12 86 LEU A N 1
ATOM 683 C CA . LEU A 1 86 ? -2.804 6.365 3.694 1.00 78.12 86 LEU A CA 1
ATOM 684 C C . LEU A 1 86 ? -4.009 5.662 4.338 1.00 78.12 86 LEU A C 1
ATOM 686 O O . LEU A 1 86 ? -4.568 6.143 5.322 1.00 78.12 86 LEU A O 1
ATOM 690 N N . VAL A 1 87 ? -4.392 4.492 3.824 1.00 85.06 87 VAL A N 1
ATOM 691 C CA . VAL A 1 87 ? -5.481 3.694 4.405 1.00 85.06 87 VAL A CA 1
ATOM 692 C C . VAL A 1 87 ? -5.109 3.140 5.784 1.00 85.06 87 VAL A C 1
ATOM 694 O O . VAL A 1 87 ? -5.952 3.155 6.688 1.00 85.06 87 VAL A O 1
ATOM 697 N N . CYS A 1 88 ? -3.865 2.697 5.978 1.00 85.50 88 CYS A N 1
ATOM 698 C CA . CYS A 1 88 ? -3.360 2.275 7.285 1.00 85.50 88 CYS A CA 1
ATOM 699 C C . CYS A 1 88 ? -3.383 3.432 8.292 1.00 85.50 88 CYS A C 1
ATOM 701 O O . CYS A 1 88 ? -3.892 3.254 9.396 1.00 85.50 88 CYS A O 1
ATOM 703 N N . ALA A 1 89 ? -2.951 4.631 7.898 1.00 77.19 89 ALA A N 1
ATOM 704 C CA . ALA A 1 89 ? -2.980 5.823 8.744 1.00 77.19 89 ALA A CA 1
ATOM 705 C C . ALA A 1 89 ? -4.394 6.235 9.160 1.00 77.19 89 ALA A C 1
ATOM 707 O O . ALA A 1 89 ? -4.653 6.445 10.346 1.00 77.19 89 ALA A O 1
ATOM 708 N N . LYS A 1 90 ? -5.346 6.254 8.221 1.00 76.31 90 LYS A N 1
ATOM 709 C CA . LYS A 1 90 ? -6.764 6.482 8.545 1.00 76.31 90 LYS A CA 1
ATOM 710 C C . LYS A 1 90 ? -7.303 5.436 9.513 1.00 76.31 90 LYS A C 1
ATOM 712 O O . LYS A 1 90 ? -8.004 5.759 10.468 1.00 76.31 90 LYS A O 1
ATOM 717 N N . SER A 1 91 ? -6.963 4.173 9.284 1.00 82.69 91 SER A N 1
ATOM 718 C CA . SER A 1 91 ? -7.398 3.083 10.158 1.00 82.69 91 SER A CA 1
ATOM 719 C C . SER A 1 91 ? -6.784 3.208 11.556 1.00 82.69 91 SER A C 1
ATOM 721 O O . SER A 1 91 ? -7.473 2.946 12.540 1.00 82.69 91 SER A O 1
ATOM 723 N N . PHE A 1 92 ? -5.532 3.664 11.652 1.00 80.88 92 PHE A N 1
ATOM 724 C CA . PHE A 1 92 ? -4.819 3.912 12.908 1.00 80.88 92 PHE A CA 1
ATOM 725 C C . PHE A 1 92 ? -5.416 5.051 13.711 1.00 80.88 92 PHE A C 1
ATOM 727 O O . PHE A 1 92 ? -5.622 4.912 14.917 1.00 80.88 92 PHE A O 1
ATOM 734 N N . LEU A 1 93 ? -5.801 6.122 13.029 1.00 74.00 93 LEU A N 1
ATOM 735 C CA . LEU A 1 93 ? -6.569 7.193 13.633 1.00 74.00 93 LEU A CA 1
ATOM 736 C C . LEU A 1 93 ? -7.861 6.653 14.266 1.00 74.00 93 LEU A C 1
ATOM 738 O O . LEU A 1 93 ? -8.088 6.833 15.458 1.00 74.00 93 LEU A O 1
ATOM 742 N N . HIS A 1 94 ? -8.677 5.918 13.502 1.00 73.50 94 HIS A N 1
ATOM 743 C CA . HIS A 1 94 ? -9.924 5.343 14.020 1.00 73.50 94 HIS A CA 1
ATOM 744 C C . HIS A 1 94 ? -9.705 4.350 15.168 1.00 73.50 94 HIS A C 1
ATOM 746 O O . HIS A 1 94 ? -10.538 4.262 16.073 1.00 73.50 94 HIS A O 1
ATOM 752 N N . TYR A 1 95 ? -8.612 3.588 15.120 1.00 77.94 95 TYR A N 1
ATOM 753 C CA . TYR A 1 95 ? -8.198 2.684 16.189 1.00 77.94 95 TYR A CA 1
ATOM 754 C C . TYR A 1 95 ? -7.922 3.456 17.486 1.00 77.94 95 TYR A C 1
ATOM 756 O O . TYR A 1 95 ? -8.488 3.109 18.523 1.00 77.94 95 TYR A O 1
ATOM 764 N N . ARG A 1 96 ? -7.150 4.551 17.414 1.00 73.81 96 ARG A N 1
ATOM 765 C CA . ARG A 1 96 ? -6.824 5.399 18.571 1.00 73.81 96 ARG A CA 1
ATOM 766 C C . ARG A 1 96 ? -8.012 6.204 19.095 1.00 73.81 96 ARG A C 1
ATOM 768 O O . ARG A 1 96 ? -8.134 6.361 20.302 1.00 73.81 96 ARG A O 1
ATOM 775 N N . THR A 1 97 ? -8.905 6.679 18.228 1.00 67.00 97 THR A N 1
ATOM 776 C CA . THR A 1 97 ? -10.084 7.458 18.647 1.00 67.00 97 THR A CA 1
ATOM 777 C C . THR A 1 97 ? -11.173 6.601 19.305 1.00 67.00 97 THR A C 1
ATOM 779 O O . THR A 1 97 ? -11.953 7.120 20.097 1.00 67.00 97 THR A O 1
ATOM 782 N N . ARG A 1 98 ? -11.274 5.302 18.979 1.00 65.00 98 ARG A N 1
ATOM 783 C CA . ARG A 1 98 ? -12.387 4.435 19.426 1.00 65.00 98 ARG A CA 1
ATOM 784 C C . ARG A 1 98 ? -11.981 3.251 20.317 1.00 65.00 98 ARG A C 1
ATOM 786 O O . ARG A 1 98 ? -12.784 2.328 20.432 1.00 65.00 98 ARG A O 1
ATOM 793 N N . GLU A 1 99 ? -10.772 3.245 20.888 1.00 57.53 99 GLU A N 1
ATOM 794 C CA . GLU A 1 99 ? -10.245 2.173 21.768 1.00 57.53 99 GLU A CA 1
ATOM 795 C C . GLU A 1 99 ? -10.520 0.748 21.248 1.00 57.53 99 GLU A C 1
ATOM 797 O O . GLU A 1 99 ? -10.949 -0.151 21.975 1.00 57.53 99 GLU A O 1
ATOM 802 N N . LYS A 1 100 ? -10.326 0.519 19.946 1.00 64.69 100 LYS A N 1
ATOM 803 C CA . LYS A 1 100 ? -10.435 -0.842 19.403 1.00 64.69 100 LYS A CA 1
ATOM 804 C C . LYS A 1 100 ? -9.177 -1.631 19.737 1.00 64.69 100 LYS A C 1
ATOM 806 O O . LYS A 1 100 ? -8.129 -1.044 19.940 1.00 64.69 100 LYS A O 1
ATOM 811 N N . SER A 1 101 ? -9.276 -2.957 19.766 1.00 64.75 101 SER A N 1
ATOM 812 C CA . SER A 1 101 ? -8.132 -3.840 20.024 1.00 64.75 101 SER A CA 1
ATOM 813 C C . SER A 1 101 ? -7.250 -4.081 18.795 1.00 64.75 101 SER A C 1
ATOM 815 O O . SER A 1 101 ? -6.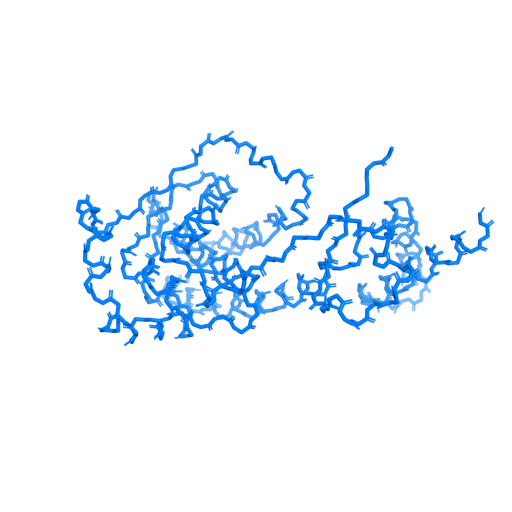130 -4.547 18.943 1.00 64.75 101 SER A O 1
ATOM 817 N N . GLU A 1 102 ? -7.742 -3.791 17.583 1.00 73.75 102 GLU A N 1
ATOM 818 C CA . GLU A 1 102 ? -7.049 -4.089 16.320 1.00 73.75 102 GLU A CA 1
ATOM 819 C C . GLU A 1 102 ? -7.370 -3.049 15.229 1.00 73.75 102 GLU A C 1
ATOM 821 O O . GLU A 1 102 ? -8.469 -2.474 15.191 1.00 73.75 102 GLU A O 1
ATOM 826 N N . LEU A 1 103 ? -6.430 -2.849 14.298 1.00 85.69 103 LEU A N 1
ATOM 827 C CA . LEU A 1 103 ? -6.607 -2.035 13.092 1.00 85.69 103 LEU A CA 1
ATOM 828 C C . LEU A 1 103 ? -7.482 -2.765 12.078 1.00 85.69 103 LEU A C 1
ATOM 830 O O . LEU A 1 103 ? -7.289 -3.951 11.819 1.00 85.69 103 LEU A O 1
ATOM 834 N N . PHE A 1 104 ? -8.420 -2.056 11.450 1.00 89.00 104 PHE A N 1
ATOM 835 C CA . PHE A 1 104 ? -9.369 -2.688 10.539 1.00 89.00 104 PHE A CA 1
ATOM 836 C C . PHE A 1 104 ? -9.562 -1.899 9.249 1.00 89.00 104 PHE A C 1
ATOM 838 O O . PHE A 1 104 ? -10.087 -0.789 9.280 1.00 89.00 104 PHE A O 1
ATOM 845 N N . ILE A 1 105 ? -9.222 -2.515 8.117 1.00 90.69 105 ILE A N 1
ATOM 846 C CA . ILE A 1 105 ? -9.314 -1.912 6.785 1.00 90.69 105 ILE A CA 1
ATOM 847 C C . ILE A 1 105 ? -10.505 -2.499 6.024 1.00 90.69 105 ILE A C 1
ATOM 849 O O . ILE A 1 105 ? -10.582 -3.706 5.762 1.00 90.69 105 ILE A O 1
ATOM 853 N N . ARG A 1 106 ? -11.440 -1.633 5.623 1.00 89.56 106 ARG A N 1
ATOM 854 C CA . ARG A 1 106 ? -12.597 -1.968 4.778 1.00 89.56 106 ARG A CA 1
ATOM 855 C C . ARG A 1 106 ? -12.516 -1.213 3.460 1.00 89.56 106 ARG A C 1
ATOM 857 O O . ARG A 1 106 ? -11.912 -0.155 3.360 1.00 89.56 106 ARG A O 1
ATOM 864 N N . LYS A 1 107 ? -13.278 -1.688 2.470 1.00 86.31 107 LYS A N 1
ATOM 865 C CA . LYS A 1 107 ? -13.446 -1.028 1.161 1.00 86.31 107 LYS A CA 1
ATOM 866 C C . LYS A 1 107 ? -13.736 0.479 1.268 1.00 86.31 107 LYS A C 1
ATOM 868 O O . LYS A 1 107 ? -13.279 1.245 0.433 1.00 86.31 107 LYS A O 1
ATOM 873 N N . ARG A 1 108 ? -14.540 0.890 2.257 1.00 82.50 108 ARG A N 1
ATOM 874 C CA . ARG A 1 108 ? -14.990 2.284 2.422 1.00 82.50 108 ARG A CA 1
ATOM 875 C C . ARG A 1 108 ? -13.864 3.214 2.881 1.00 82.50 108 ARG A C 1
ATOM 877 O O . ARG A 1 108 ? -13.958 4.412 2.661 1.00 82.50 108 ARG A O 1
ATOM 884 N N . ASP A 1 109 ? -12.848 2.645 3.525 1.00 81.38 109 ASP A N 1
ATOM 885 C CA . ASP A 1 109 ? -11.699 3.374 4.051 1.00 81.38 109 ASP A CA 1
ATOM 886 C C . ASP A 1 109 ? -10.654 3.580 2.929 1.00 81.38 109 ASP A C 1
ATOM 888 O O . ASP A 1 109 ? -9.789 4.447 3.024 1.00 81.38 109 ASP A O 1
ATOM 892 N N . CYS A 1 110 ? -10.769 2.827 1.823 1.00 83.50 110 CYS A N 1
ATOM 893 C CA . CYS A 1 110 ? -9.923 2.948 0.640 1.00 83.50 110 CYS A CA 1
ATOM 894 C C . CYS A 1 110 ? -10.308 4.151 -0.246 1.00 83.50 110 CYS A C 1
ATOM 896 O O . CYS A 1 110 ? -11.498 4.435 -0.415 1.00 83.50 110 CYS A O 1
ATOM 898 N N . PRO A 1 111 ? -9.342 4.802 -0.922 1.00 81.56 111 PRO A N 1
ATOM 899 C CA . PRO A 1 111 ? -9.614 5.832 -1.922 1.00 81.56 111 PRO A CA 1
ATOM 900 C C . PRO A 1 111 ? -10.531 5.351 -3.054 1.00 81.56 111 PRO A C 1
ATOM 902 O O . PRO A 1 111 ? -10.506 4.180 -3.439 1.00 81.56 111 PRO A O 1
ATOM 905 N N . LEU A 1 112 ? -11.289 6.268 -3.667 1.00 80.94 112 LEU A N 1
ATOM 906 C CA . LEU A 1 112 ? -12.210 5.944 -4.771 1.00 80.94 112 LEU A CA 1
ATOM 907 C C . LEU A 1 112 ? -11.516 5.229 -5.939 1.00 80.94 112 LEU A C 1
ATOM 909 O O . LEU A 1 112 ? -12.102 4.338 -6.549 1.00 80.94 112 LEU A O 1
ATOM 913 N N . GLN A 1 113 ? -10.271 5.595 -6.248 1.00 83.62 113 GLN A N 1
ATOM 914 C CA . GLN A 1 113 ? -9.479 4.932 -7.288 1.00 83.62 113 GLN A CA 1
ATOM 915 C C . GLN A 1 113 ? -9.225 3.452 -6.978 1.00 83.62 113 GLN A C 1
ATOM 917 O O . GLN A 1 113 ? -9.387 2.616 -7.862 1.00 83.62 113 GLN A O 1
ATOM 922 N N . VAL A 1 114 ? -8.936 3.125 -5.716 1.00 86.69 114 VAL A N 1
ATOM 923 C CA . VAL A 1 114 ? -8.751 1.746 -5.253 1.00 86.69 114 VAL A CA 1
ATOM 924 C C . VAL A 1 114 ? -10.088 1.009 -5.288 1.00 86.69 114 VAL A C 1
ATOM 926 O O . VAL A 1 114 ? -10.181 -0.082 -5.842 1.00 86.69 114 VAL A O 1
ATOM 929 N N . GLN A 1 115 ? -11.167 1.639 -4.809 1.00 87.25 115 GLN A N 1
ATOM 930 C CA . GLN A 1 115 ? -12.512 1.050 -4.836 1.00 87.25 115 GLN A CA 1
ATOM 931 C C . GLN A 1 115 ? -12.978 0.681 -6.254 1.00 87.25 115 GLN A C 1
ATOM 933 O O . GLN A 1 115 ? -13.657 -0.333 -6.425 1.00 87.25 115 GLN A O 1
ATOM 938 N N . LYS A 1 116 ? -12.587 1.450 -7.282 1.00 86.75 116 LYS A N 1
ATOM 939 C CA . LYS A 1 116 ? -12.877 1.130 -8.693 1.00 86.75 116 LYS A CA 1
ATOM 940 C C . LYS A 1 116 ? -12.268 -0.199 -9.148 1.00 86.75 116 LYS A C 1
ATOM 942 O O . LYS A 1 116 ? -12.792 -0.787 -10.089 1.00 86.75 116 LYS A O 1
ATOM 947 N N . GLY A 1 117 ? -11.232 -0.712 -8.478 1.00 83.56 117 GLY A N 1
ATOM 948 C CA . GLY A 1 117 ? -10.678 -2.044 -8.745 1.00 83.56 117 GLY A CA 1
ATOM 949 C C . GLY A 1 117 ? -11.719 -3.162 -8.627 1.00 83.56 117 GLY A C 1
ATOM 950 O O . GLY A 1 117 ? -11.690 -4.118 -9.396 1.00 83.56 117 GLY A O 1
ATOM 951 N N . LEU A 1 118 ? -12.720 -2.992 -7.757 1.00 86.62 118 LEU A N 1
ATOM 952 C CA . LEU A 1 118 ? -13.816 -3.952 -7.585 1.00 86.62 118 LEU A CA 1
ATOM 953 C C . LEU A 1 118 ? -14.700 -4.098 -8.831 1.00 86.62 118 LEU A C 1
ATOM 955 O O . LEU A 1 118 ? -15.362 -5.119 -8.997 1.00 86.62 118 LEU A O 1
ATOM 959 N N . LEU A 1 119 ? -14.710 -3.106 -9.726 1.00 86.06 119 LEU A N 1
ATOM 960 C CA . LEU A 1 119 ? -15.473 -3.178 -10.975 1.00 86.06 119 LEU A CA 1
ATOM 961 C C . LEU A 1 119 ? -14.909 -4.244 -11.926 1.00 86.06 119 LEU A C 1
ATOM 963 O O . LEU A 1 119 ? -15.660 -4.804 -12.720 1.00 86.06 119 LEU A O 1
ATOM 967 N N . LYS A 1 120 ? -13.617 -4.570 -11.797 1.00 83.19 120 LYS A N 1
ATOM 968 C CA . LYS A 1 120 ? -12.920 -5.563 -12.625 1.00 83.19 120 LYS A CA 1
ATOM 969 C C . LYS A 1 120 ? -13.054 -6.995 -12.107 1.00 83.19 120 LYS A C 1
ATOM 971 O O . LYS A 1 120 ? -12.547 -7.914 -12.735 1.00 83.19 120 LYS A O 1
ATOM 976 N N . ILE A 1 121 ? -13.756 -7.224 -10.991 1.00 83.25 121 ILE A N 1
ATOM 977 C CA . ILE A 1 121 ? -13.923 -8.574 -10.421 1.00 83.25 121 ILE A CA 1
ATOM 978 C C . ILE A 1 121 ? -14.524 -9.540 -11.442 1.00 83.25 121 ILE A C 1
ATOM 980 O O . ILE A 1 121 ? -14.077 -10.677 -11.542 1.00 83.25 121 ILE A O 1
ATOM 984 N N . LYS A 1 122 ? -15.505 -9.086 -12.231 1.00 77.38 122 LYS A N 1
ATOM 985 C CA . LYS A 1 122 ? -16.163 -9.935 -13.233 1.00 77.38 122 LYS A CA 1
ATOM 986 C C . LYS A 1 122 ? -15.189 -10.459 -14.290 1.00 77.38 122 LYS A C 1
ATOM 988 O O . LYS A 1 122 ? -15.353 -11.587 -14.736 1.00 77.38 122 LYS A O 1
ATOM 993 N N . GLU A 1 123 ? -14.165 -9.679 -14.633 1.00 79.31 123 GLU A N 1
ATOM 994 C CA . GLU A 1 123 ? -13.140 -10.034 -15.625 1.00 79.31 123 GLU A CA 1
ATOM 995 C C . GLU A 1 123 ? -12.181 -11.121 -15.115 1.00 79.31 123 GLU A C 1
ATOM 997 O O . GLU A 1 123 ? -11.513 -11.775 -15.909 1.00 79.31 123 GLU A O 1
ATOM 1002 N N . VAL A 1 124 ? -12.104 -11.317 -13.793 1.00 78.06 124 VAL A N 1
ATOM 1003 C CA . VAL A 1 124 ? -11.107 -12.181 -13.138 1.00 78.06 124 VAL A CA 1
ATOM 1004 C C . VAL A 1 124 ? -11.754 -13.199 -12.184 1.00 78.06 124 VAL A C 1
ATOM 1006 O O . VAL A 1 124 ? -11.068 -13.849 -11.401 1.00 78.06 124 VAL A O 1
ATOM 1009 N N . SER A 1 125 ? -13.079 -13.340 -12.245 1.00 74.38 125 SER A N 1
ATOM 1010 C CA . SER A 1 125 ? -13.904 -14.067 -11.269 1.00 74.38 125 SER A CA 1
ATOM 1011 C C . SER A 1 125 ? -13.442 -15.506 -11.022 1.00 74.38 125 SER A C 1
ATOM 1013 O O . SER A 1 125 ? -13.153 -15.837 -9.879 1.00 74.38 125 SER A O 1
ATOM 1015 N N . GLU A 1 126 ? -13.242 -16.312 -12.067 1.00 74.56 126 GLU A N 1
ATOM 1016 C CA . GLU A 1 126 ? -12.801 -17.713 -11.929 1.00 74.56 126 GLU A CA 1
ATOM 1017 C C . GLU A 1 126 ? -11.451 -17.853 -11.205 1.00 74.56 126 GLU A C 1
ATOM 1019 O O . GLU A 1 126 ? -11.287 -18.672 -10.302 1.00 74.56 126 GLU A O 1
ATOM 1024 N N . ARG A 1 127 ? -10.464 -17.019 -11.561 1.00 74.62 127 ARG A N 1
ATOM 1025 C CA . ARG A 1 127 ? -9.137 -17.043 -10.917 1.00 74.62 127 ARG A CA 1
ATOM 1026 C C . ARG A 1 127 ? -9.199 -16.522 -9.486 1.00 74.62 127 ARG A C 1
ATOM 1028 O O . ARG A 1 127 ? -8.442 -16.970 -8.631 1.00 74.62 127 ARG A O 1
ATOM 1035 N N . LEU A 1 128 ? -10.076 -15.553 -9.240 1.00 77.44 128 LEU A N 1
ATOM 1036 C CA . LEU A 1 128 ? -10.240 -14.936 -7.937 1.00 77.44 128 LEU A CA 1
ATOM 1037 C C . LEU A 1 128 ? -10.953 -15.868 -6.954 1.00 77.44 128 LEU A C 1
ATOM 1039 O O . LEU A 1 128 ? -10.570 -15.911 -5.791 1.00 77.44 128 LEU A O 1
ATOM 1043 N N . GLU A 1 129 ? -11.951 -16.623 -7.407 1.00 74.56 129 GLU A N 1
ATOM 1044 C CA . GLU A 1 129 ? -12.647 -17.623 -6.593 1.00 74.56 129 GLU A CA 1
ATOM 1045 C C . GLU A 1 129 ? -11.677 -18.685 -6.083 1.00 74.56 129 GLU A C 1
ATOM 1047 O O . GLU A 1 129 ? -11.606 -18.901 -4.876 1.00 74.56 129 GLU A O 1
ATOM 1052 N N . HIS A 1 130 ? -10.844 -19.239 -6.969 1.00 75.56 130 HIS A N 1
ATOM 1053 C CA . HIS A 1 130 ? -9.808 -20.194 -6.577 1.00 75.56 130 HIS A CA 1
ATOM 1054 C C . HIS A 1 130 ? -8.782 -19.585 -5.606 1.00 75.56 130 HIS A C 1
ATOM 1056 O O . HIS A 1 130 ? -8.358 -20.221 -4.647 1.00 75.56 130 HIS A O 1
ATOM 1062 N N . PHE A 1 131 ? -8.413 -18.319 -5.811 1.00 72.44 131 PHE A N 1
ATOM 1063 C CA . PHE A 1 131 ? -7.481 -17.609 -4.934 1.00 72.44 131 PHE A CA 1
ATOM 1064 C C . PHE A 1 131 ? -8.051 -17.326 -3.528 1.00 72.44 131 PHE A C 1
ATOM 1066 O O . PHE A 1 131 ? -7.316 -17.262 -2.536 1.00 72.44 131 PHE A O 1
ATOM 1073 N N . LEU A 1 132 ? -9.360 -17.086 -3.442 1.00 70.75 132 LEU A N 1
ATOM 1074 C CA . LEU A 1 132 ? -10.067 -16.771 -2.199 1.00 70.75 132 LEU A CA 1
ATOM 1075 C C . LEU A 1 132 ? -10.557 -18.020 -1.460 1.00 70.75 132 LEU A C 1
ATOM 1077 O O . LEU A 1 132 ? -10.964 -17.909 -0.299 1.00 70.75 132 LEU A O 1
ATOM 1081 N N . GLU A 1 133 ? -10.521 -19.181 -2.109 1.00 72.12 133 GLU A N 1
ATOM 1082 C CA . GLU A 1 133 ? -10.914 -20.463 -1.543 1.00 72.12 133 GLU A CA 1
ATOM 1083 C C . GLU A 1 133 ? -10.085 -20.764 -0.280 1.00 72.12 133 GLU A C 1
ATOM 1085 O O . GLU A 1 133 ? -8.859 -20.663 -0.261 1.00 72.12 133 GLU A O 1
ATOM 1090 N N . GLY A 1 134 ? -10.763 -21.038 0.837 1.00 68.62 134 GLY A N 1
ATOM 1091 C CA . GLY A 1 134 ? -10.119 -21.285 2.135 1.00 68.62 134 GLY A CA 1
ATOM 1092 C C . GLY A 1 134 ? -9.629 -20.043 2.897 1.00 68.62 134 GLY A C 1
ATOM 1093 O O . GLY A 1 134 ? -9.276 -20.162 4.071 1.00 68.62 134 GLY A O 1
ATOM 1094 N N . LYS A 1 135 ? -9.655 -18.837 2.309 1.00 70.50 135 LYS A N 1
ATOM 1095 C CA . LYS A 1 135 ? -9.354 -17.594 3.042 1.00 70.50 135 LYS A CA 1
ATOM 1096 C C . LYS A 1 135 ? -10.609 -17.114 3.776 1.00 70.50 135 LYS A C 1
ATOM 1098 O O . LYS A 1 135 ? -11.683 -17.035 3.185 1.00 70.50 135 LYS A O 1
ATOM 1103 N N . GLY A 1 136 ? -10.509 -16.784 5.065 1.00 77.06 136 GLY A N 1
ATOM 1104 C CA . GLY A 1 136 ? -11.616 -16.187 5.830 1.00 77.06 136 GLY A CA 1
ATOM 1105 C C . GLY A 1 136 ? -11.976 -14.783 5.329 1.00 77.06 136 GLY A C 1
ATOM 1106 O O . GLY A 1 136 ? -11.226 -14.184 4.566 1.00 77.06 136 GLY A O 1
ATOM 1107 N N . ASP A 1 137 ? -13.111 -14.217 5.747 1.00 83.69 137 ASP A N 1
ATOM 1108 C CA . ASP A 1 137 ? -13.564 -12.880 5.292 1.00 83.69 137 ASP A CA 1
ATOM 1109 C C . ASP A 1 137 ? -12.598 -11.731 5.610 1.00 83.69 137 ASP A C 1
ATOM 1111 O O . ASP A 1 137 ? -12.671 -10.650 5.008 1.00 83.69 137 ASP A O 1
ATOM 1115 N N . TYR A 1 138 ? -11.662 -12.004 6.515 1.00 87.75 138 TYR A N 1
ATOM 1116 C CA . TYR A 1 138 ? -10.583 -11.126 6.916 1.00 87.75 138 TYR A CA 1
ATOM 1117 C C . TYR A 1 138 ? -9.243 -11.829 6.764 1.00 87.75 138 TYR A C 1
ATOM 1119 O O . TYR A 1 138 ? -9.084 -12.996 7.125 1.00 87.75 138 TYR A O 1
ATOM 1127 N N . LEU A 1 139 ? -8.275 -11.074 6.265 1.00 89.44 139 LEU A N 1
ATOM 1128 C CA . LEU A 1 139 ? -6.864 -11.416 6.277 1.00 89.44 139 LEU A CA 1
ATOM 1129 C C . LEU A 1 139 ? -6.226 -10.655 7.432 1.00 89.44 139 LEU A C 1
ATOM 1131 O O . LEU A 1 139 ? -6.388 -9.438 7.521 1.00 89.44 139 LEU A O 1
ATOM 1135 N N . THR A 1 140 ? -5.550 -11.372 8.322 1.00 90.25 140 THR A N 1
ATOM 1136 C CA . THR A 1 140 ? -4.917 -10.783 9.506 1.00 90.25 140 THR A CA 1
ATOM 1137 C C . THR A 1 140 ? -3.411 -10.764 9.304 1.00 90.25 140 THR A C 1
ATOM 1139 O O . THR A 1 140 ? -2.823 -11.778 8.926 1.00 90.25 140 THR A O 1
ATOM 1142 N N . PHE A 1 141 ? -2.808 -9.606 9.538 1.00 90.00 141 PHE A N 1
ATOM 1143 C CA . PHE A 1 141 ? -1.380 -9.369 9.420 1.00 90.00 141 PHE A CA 1
ATOM 1144 C C . PHE A 1 141 ? -0.857 -8.963 10.792 1.00 90.00 141 PHE A C 1
ATOM 1146 O O . PHE A 1 141 ? -1.048 -7.829 11.224 1.00 90.00 141 PHE A O 1
ATOM 1153 N N . GLU A 1 142 ? -0.240 -9.922 11.474 1.00 88.19 142 GLU A N 1
ATOM 1154 C CA . GLU A 1 142 ? 0.402 -9.705 12.767 1.00 88.19 142 GLU A CA 1
ATOM 1155 C C . GLU A 1 142 ? 1.796 -9.093 12.582 1.00 88.19 142 GLU A C 1
ATOM 1157 O O . GLU A 1 142 ? 2.478 -9.460 11.614 1.00 88.19 142 GLU A O 1
ATOM 1162 N N . PRO A 1 143 ? 2.242 -8.219 13.503 1.00 84.69 143 PRO A N 1
ATOM 1163 C CA . PRO A 1 143 ? 3.626 -7.774 13.537 1.00 84.69 143 PRO A CA 1
ATOM 1164 C C . PRO A 1 143 ? 4.525 -8.976 13.848 1.00 84.69 143 PRO A C 1
ATOM 1166 O O . PRO A 1 143 ? 4.329 -9.688 14.833 1.00 84.69 143 PRO A O 1
ATOM 1169 N N . GLN A 1 144 ? 5.504 -9.237 12.990 1.00 76.00 144 GLN A N 1
ATOM 1170 C CA . GLN A 1 144 ? 6.399 -10.390 13.100 1.00 76.00 144 GLN A CA 1
ATOM 1171 C C . GLN A 1 144 ? 7.710 -10.044 13.807 1.00 76.00 144 GLN A C 1
ATOM 1173 O O . GLN A 1 144 ? 8.564 -10.918 13.954 1.00 76.00 144 GLN A O 1
ATOM 1178 N N . GLY A 1 145 ? 7.902 -8.782 14.220 1.00 61.16 145 GLY A N 1
ATOM 1179 C CA . GLY A 1 145 ? 9.113 -8.316 14.913 1.00 61.16 145 GLY A CA 1
ATOM 1180 C C . GLY A 1 145 ? 10.398 -8.527 14.107 1.00 61.16 145 GLY A C 1
ATOM 1181 O O . GLY A 1 145 ? 11.501 -8.375 14.624 1.00 61.16 145 GLY A O 1
ATOM 1182 N N . THR A 1 146 ? 10.258 -8.911 12.840 1.00 52.44 146 THR A N 1
ATOM 1183 C CA . THR A 1 146 ? 11.363 -9.043 11.914 1.00 52.44 146 THR A CA 1
ATOM 1184 C C . THR A 1 146 ? 11.596 -7.632 11.420 1.00 52.44 146 THR A C 1
ATOM 1186 O O . THR A 1 146 ? 10.748 -7.096 10.710 1.00 52.44 146 THR A O 1
ATOM 1189 N N . GLU A 1 147 ? 12.707 -7.008 11.816 1.00 46.75 147 GLU A N 1
ATOM 1190 C CA . GLU A 1 147 ? 13.219 -5.855 11.082 1.00 46.75 147 GLU A CA 1
ATOM 1191 C C . GLU A 1 147 ? 13.318 -6.303 9.627 1.00 46.75 147 GLU A C 1
ATOM 1193 O O . GLU A 1 147 ? 14.203 -7.079 9.259 1.00 46.75 147 GLU A O 1
ATOM 1198 N N . VAL A 1 148 ? 12.333 -5.930 8.808 1.00 47.47 148 VAL A N 1
ATOM 1199 C CA . VAL A 1 148 ? 12.366 -6.270 7.397 1.00 47.47 148 VAL A CA 1
ATOM 1200 C C . VAL A 1 148 ? 13.656 -5.641 6.894 1.00 47.47 148 VAL A C 1
ATOM 1202 O O . VAL A 1 148 ? 13.817 -4.426 6.996 1.00 47.47 148 VAL A O 1
ATOM 1205 N N . VAL A 1 149 ? 14.591 -6.482 6.439 1.00 40.47 149 VAL A N 1
ATOM 1206 C CA . VAL A 1 149 ? 15.938 -6.116 5.980 1.00 40.47 149 VAL A CA 1
ATOM 1207 C C . VAL A 1 149 ? 15.822 -5.323 4.672 1.00 40.47 149 VAL A C 1
ATOM 1209 O O . VAL A 1 149 ? 16.161 -5.776 3.588 1.00 40.47 149 VAL A O 1
ATOM 1212 N N . TRP A 1 150 ? 15.284 -4.119 4.797 1.00 41.44 150 TRP A N 1
ATOM 1213 C CA . TRP A 1 150 ? 15.399 -2.981 3.909 1.00 41.44 150 TRP A CA 1
ATOM 1214 C C . TRP A 1 150 ? 15.884 -1.855 4.815 1.00 41.44 150 TRP A C 1
ATOM 1216 O O . TRP A 1 150 ? 15.154 -0.921 5.136 1.00 41.44 150 TRP A O 1
ATOM 1226 N N . SER A 1 151 ? 17.134 -1.965 5.264 1.00 33.69 151 SER A N 1
ATOM 1227 C CA . SER A 1 151 ? 17.851 -0.984 6.093 1.00 33.69 151 SER A CA 1
ATOM 1228 C C . SER A 1 151 ? 18.061 0.380 5.404 1.00 33.69 151 SER A C 1
ATOM 1230 O O . SER A 1 151 ? 18.934 1.150 5.789 1.00 33.69 151 SER A O 1
ATOM 1232 N N . GLN A 1 152 ? 17.278 0.677 4.364 1.00 38.38 152 GLN A N 1
ATOM 1233 C CA . GLN A 1 152 ? 17.359 1.859 3.510 1.00 38.38 152 GLN A CA 1
ATOM 1234 C C . GLN A 1 152 ? 15.978 2.403 3.101 1.00 38.38 152 GLN A C 1
ATOM 1236 O O . GLN A 1 152 ? 15.908 3.299 2.264 1.00 38.38 152 GLN A O 1
ATOM 1241 N N . ASP A 1 153 ? 14.868 1.910 3.666 1.00 42.47 153 ASP A N 1
ATOM 1242 C CA . ASP A 1 153 ? 13.574 2.574 3.475 1.00 42.47 153 ASP A CA 1
ATOM 1243 C C . ASP A 1 153 ? 13.595 3.902 4.268 1.00 42.47 153 ASP A C 1
ATOM 1245 O O . ASP A 1 153 ? 13.215 3.955 5.437 1.00 42.47 153 ASP A O 1
ATOM 1249 N N . LEU A 1 154 ? 14.015 5.006 3.625 1.00 42.84 154 LEU A N 1
ATOM 1250 C CA . LEU A 1 154 ? 13.925 6.383 4.165 1.00 42.84 154 LEU A CA 1
ATOM 1251 C C . LEU A 1 154 ? 12.494 6.763 4.596 1.00 42.84 154 LEU A C 1
ATOM 1253 O O . LEU A 1 154 ? 12.272 7.760 5.279 1.00 42.84 154 LEU A O 1
ATOM 1257 N N . GLU A 1 155 ? 11.510 5.963 4.192 1.00 50.41 155 GLU A N 1
ATOM 1258 C CA . GLU A 1 155 ? 10.104 6.111 4.527 1.00 50.41 155 GLU A CA 1
ATOM 1259 C C . GLU A 1 155 ? 9.722 5.514 5.892 1.00 50.41 155 GLU A C 1
ATOM 1261 O O . GLU A 1 155 ? 8.529 5.456 6.181 1.00 50.41 155 GLU A O 1
ATOM 1266 N N . GLN A 1 156 ? 10.669 5.061 6.724 1.00 50.31 156 GLN A N 1
ATOM 1267 C CA . GLN A 1 156 ? 10.415 4.636 8.113 1.00 50.31 156 GLN A CA 1
ATOM 1268 C C . GLN A 1 156 ? 9.980 5.777 9.048 1.00 50.31 156 GLN A C 1
ATOM 1270 O O . GLN A 1 156 ? 9.669 5.521 10.208 1.00 50.31 156 GLN A O 1
ATOM 1275 N N . ASN A 1 157 ? 9.947 7.024 8.572 1.00 55.69 157 ASN A N 1
ATOM 1276 C CA . ASN A 1 157 ? 9.632 8.168 9.413 1.00 55.69 157 ASN A CA 1
ATOM 1277 C C . ASN A 1 157 ? 8.231 8.034 10.051 1.00 55.69 157 ASN A C 1
ATOM 1279 O O . ASN A 1 157 ? 7.208 8.082 9.364 1.00 55.69 157 ASN A O 1
ATOM 1283 N N . MET A 1 158 ? 8.215 7.839 11.372 1.00 63.88 158 MET A N 1
ATOM 1284 C CA . MET A 1 158 ? 7.014 7.721 12.201 1.00 63.88 158 MET A CA 1
ATOM 1285 C C . MET A 1 158 ? 6.399 9.076 12.557 1.00 63.88 158 MET A C 1
ATOM 1287 O O . MET A 1 158 ? 5.328 9.086 13.159 1.00 63.88 158 MET A O 1
ATOM 1291 N N . GLU A 1 159 ? 7.024 10.201 12.179 1.00 60.97 159 GLU A N 1
ATOM 1292 C CA . GLU A 1 159 ? 6.547 11.560 12.491 1.00 60.97 159 GLU A CA 1
ATOM 1293 C C . GLU A 1 159 ? 5.060 11.733 12.184 1.00 60.97 159 GLU A C 1
ATOM 1295 O O . GLU A 1 159 ? 4.327 12.254 13.012 1.00 60.97 159 GLU A O 1
ATOM 1300 N N . VAL A 1 160 ? 4.575 11.199 11.061 1.00 62.38 160 VAL A N 1
ATOM 1301 C CA . VAL A 1 160 ? 3.158 11.317 10.696 1.00 62.38 160 VAL A CA 1
ATOM 1302 C C . VAL A 1 160 ? 2.239 10.593 11.678 1.00 62.38 160 VAL A C 1
ATOM 1304 O O . VAL A 1 160 ? 1.183 11.106 12.037 1.00 62.38 160 VAL A O 1
ATOM 1307 N N . TYR A 1 161 ? 2.627 9.402 12.132 1.00 66.94 161 TYR A N 1
ATOM 1308 C CA . TYR A 1 161 ? 1.840 8.648 13.105 1.00 66.94 161 TYR A CA 1
ATOM 1309 C C . TYR A 1 161 ? 1.920 9.275 14.501 1.00 66.94 161 TYR A C 1
ATOM 1311 O O . TYR A 1 161 ? 0.912 9.285 15.207 1.00 66.94 161 TYR A O 1
ATOM 1319 N N . HIS A 1 162 ? 3.071 9.848 14.867 1.00 70.38 162 HIS A N 1
ATOM 1320 C CA . HIS A 1 162 ? 3.237 10.611 16.104 1.00 70.38 162 HIS A CA 1
ATOM 1321 C C . HIS A 1 162 ? 2.416 11.903 16.096 1.00 70.38 162 HIS A C 1
ATOM 1323 O O . HIS A 1 162 ? 1.692 12.156 17.049 1.00 70.38 162 HIS A O 1
ATOM 1329 N N . GLU A 1 163 ? 2.412 12.665 15.003 1.00 65.25 163 GLU A N 1
ATOM 1330 C CA . GLU A 1 163 ? 1.564 13.853 14.871 1.00 65.25 163 GLU A CA 1
ATOM 1331 C C . GLU A 1 163 ? 0.073 13.509 14.915 1.00 65.25 163 GLU A C 1
ATOM 1333 O O . GLU A 1 163 ? -0.727 14.246 15.499 1.00 65.25 163 GLU A O 1
ATOM 1338 N N . ILE A 1 164 ? -0.322 12.381 14.314 1.00 65.56 164 ILE A N 1
ATOM 1339 C CA . ILE A 1 164 ? -1.685 11.863 14.452 1.00 65.56 164 ILE A CA 1
ATOM 1340 C C . ILE A 1 164 ? -1.986 11.568 15.926 1.00 65.56 164 ILE A C 1
ATOM 1342 O O . ILE A 1 164 ? -3.048 11.951 16.414 1.00 65.56 164 ILE A O 1
ATOM 1346 N N . GLU A 1 165 ? -1.075 10.914 16.646 1.00 67.62 165 GLU A N 1
ATOM 1347 C CA . GLU A 1 165 ? -1.235 10.599 18.069 1.00 67.62 165 GLU A CA 1
ATOM 1348 C C . GLU A 1 165 ? -1.311 11.865 18.945 1.00 67.62 165 GLU A C 1
ATOM 1350 O O . GLU A 1 165 ? -2.184 11.967 19.814 1.00 67.62 165 GLU A O 1
ATOM 1355 N N . ASP A 1 166 ? -0.485 12.871 18.666 1.00 69.31 166 ASP A N 1
ATOM 1356 C CA . ASP A 1 166 ? -0.473 14.168 19.348 1.00 69.31 166 ASP A CA 1
ATOM 1357 C C . ASP A 1 166 ? -1.763 14.960 19.090 1.00 69.31 166 ASP A C 1
ATOM 1359 O O . ASP A 1 166 ? -2.364 15.522 20.013 1.00 69.31 166 ASP A O 1
ATOM 1363 N N . LYS A 1 167 ? -2.265 14.960 17.849 1.00 66.81 167 LYS A N 1
ATOM 1364 C CA . LYS A 1 167 ? -3.567 15.560 17.530 1.00 66.81 167 LYS A CA 1
ATOM 1365 C C . LYS A 1 167 ? -4.698 14.820 18.237 1.00 66.81 167 LYS A C 1
ATOM 1367 O O . LYS A 1 167 ? -5.493 15.441 18.933 1.00 66.81 167 LYS A O 1
ATOM 1372 N N . VAL A 1 168 ? -4.772 13.495 18.133 1.00 65.75 168 VAL A N 1
ATOM 1373 C CA . VAL A 1 168 ? -5.842 12.721 18.790 1.00 65.75 168 VAL A CA 1
ATOM 1374 C C . VAL A 1 168 ? -5.838 12.934 20.305 1.00 65.75 168 VAL A C 1
ATOM 1376 O O . VAL A 1 168 ? -6.897 13.104 20.906 1.00 65.75 168 VAL A O 1
ATOM 1379 N N . SER A 1 169 ? -4.663 12.952 20.933 1.00 66.75 169 SER A N 1
ATOM 1380 C CA . SER A 1 169 ? -4.537 13.146 22.380 1.00 66.75 169 SER A CA 1
ATOM 1381 C C . SER A 1 169 ? -4.870 14.570 22.836 1.00 66.75 169 SER A C 1
ATOM 1383 O O . SER A 1 169 ? -5.512 14.730 23.877 1.00 66.75 169 SER A O 1
ATOM 1385 N N . SER A 1 170 ? -4.495 15.599 22.070 1.00 67.38 170 SER A N 1
ATOM 1386 C CA . SER A 1 170 ? -4.880 16.989 22.353 1.00 67.38 170 SER A CA 1
ATOM 1387 C C . SER A 1 170 ? -6.387 17.206 22.207 1.00 67.38 170 SER A C 1
ATOM 1389 O O . SER A 1 170 ? -6.999 17.784 23.104 1.00 67.38 170 SER A O 1
ATOM 1391 N N . PHE A 1 171 ? -7.015 16.649 21.170 1.00 61.00 171 PHE A N 1
ATOM 1392 C CA . PHE A 1 171 ? -8.460 16.765 20.980 1.00 61.00 171 PHE A CA 1
ATOM 1393 C C . PHE A 1 171 ? -9.284 15.911 21.950 1.00 61.00 171 PHE A C 1
ATOM 1395 O O . PHE A 1 171 ? -10.357 16.337 22.347 1.00 61.00 171 PHE A O 1
ATOM 1402 N N . ASN A 1 172 ? -8.799 14.756 22.417 1.00 57.94 172 ASN A N 1
ATOM 1403 C CA . ASN A 1 172 ? -9.496 13.997 23.468 1.00 57.94 172 ASN A CA 1
ATOM 1404 C C . ASN A 1 172 ? -9.598 14.770 24.803 1.00 57.94 172 ASN A C 1
ATOM 1406 O O . ASN A 1 172 ? -10.462 14.458 25.622 1.00 57.94 172 ASN A O 1
ATOM 1410 N N . ARG A 1 173 ? -8.738 15.776 25.043 1.00 53.75 173 ARG A N 1
ATOM 1411 C CA . ARG A 1 173 ? -8.832 16.659 26.225 1.00 53.75 173 ARG A CA 1
ATOM 1412 C C . ARG A 1 173 ? -9.914 17.730 26.081 1.00 53.75 173 ARG A C 1
ATOM 1414 O O . ARG A 1 173 ? -10.449 18.186 27.090 1.00 53.75 173 ARG A O 1
ATOM 1421 N N . GLU A 1 174 ? -10.255 18.108 24.856 1.00 53.66 174 GLU A N 1
ATOM 1422 C CA . GLU A 1 174 ? -11.329 19.046 24.544 1.00 53.66 174 GLU A CA 1
ATOM 1423 C C . GLU A 1 174 ? -12.569 18.233 24.148 1.00 53.66 174 GLU A C 1
ATOM 1425 O O . GLU A 1 174 ? -12.656 17.740 23.036 1.00 53.66 174 GLU A O 1
ATOM 1430 N N . ASN A 1 175 ? -13.516 18.027 25.071 1.00 50.47 175 ASN A N 1
ATOM 1431 C CA . ASN A 1 175 ? -14.743 17.222 24.898 1.00 50.47 175 ASN A CA 1
ATOM 1432 C C . ASN A 1 175 ? -15.569 17.593 23.632 1.00 50.47 175 ASN A C 1
ATOM 1434 O O . ASN A 1 175 ? -16.575 18.297 23.714 1.00 50.47 175 ASN A O 1
ATOM 1438 N N . ILE A 1 176 ? -15.169 17.115 22.453 1.00 52.06 176 ILE A N 1
ATOM 1439 C CA . ILE A 1 176 ? -15.859 17.319 21.176 1.00 52.06 176 ILE A CA 1
ATOM 1440 C C . ILE A 1 176 ? -16.435 15.976 20.727 1.00 52.06 176 ILE A C 1
ATOM 1442 O O . ILE A 1 176 ? -15.785 14.933 20.797 1.00 52.06 176 ILE A O 1
ATOM 1446 N N . ALA A 1 177 ? -17.690 15.998 20.274 1.00 56.44 177 ALA A N 1
ATOM 1447 C CA . ALA A 1 177 ? -18.409 14.815 19.825 1.00 56.44 177 ALA A CA 1
ATOM 1448 C C . ALA A 1 177 ? -17.608 14.055 18.749 1.00 56.44 177 ALA A C 1
ATOM 1450 O O . ALA A 1 177 ? -17.270 14.593 17.695 1.00 56.44 177 ALA A O 1
ATOM 1451 N N . SER A 1 178 ? -17.351 12.770 19.004 1.00 53.69 178 SER A N 1
ATOM 1452 C CA . SER A 1 178 ? -16.470 11.870 18.237 1.00 53.69 178 SER A CA 1
ATOM 1453 C C . SER A 1 178 ? -16.736 11.770 16.725 1.00 53.69 178 SER A C 1
ATOM 1455 O O . SER A 1 178 ? -15.907 11.241 15.992 1.00 53.69 178 SER A O 1
ATOM 1457 N N . THR A 1 179 ? -17.875 12.269 16.238 1.00 50.09 179 THR A N 1
ATOM 1458 C CA . THR A 1 179 ? -18.257 12.231 14.816 1.00 50.09 179 THR A CA 1
ATOM 1459 C C . THR A 1 179 ? -17.706 13.419 14.019 1.00 50.09 179 THR A C 1
ATOM 1461 O O . THR A 1 179 ? -17.319 13.238 12.865 1.00 50.09 179 THR A O 1
ATOM 1464 N N . ASP A 1 180 ? -17.608 14.606 14.625 1.00 54.03 180 ASP A N 1
ATOM 1465 C CA . ASP A 1 180 ? -17.002 15.777 13.971 1.00 54.03 180 ASP A CA 1
ATOM 1466 C C . ASP A 1 180 ? -15.473 15.677 13.976 1.00 54.03 180 ASP A C 1
ATOM 1468 O O . ASP A 1 180 ? -14.820 16.064 13.006 1.00 54.03 180 ASP A O 1
ATOM 1472 N N . LEU A 1 181 ? -14.917 15.045 15.016 1.00 53.25 181 LEU A N 1
ATOM 1473 C CA . LEU A 1 181 ? -13.488 14.791 15.165 1.00 53.25 181 LEU A CA 1
ATOM 1474 C C . LEU A 1 181 ? -12.927 13.932 14.023 1.00 53.25 181 LEU A C 1
ATOM 1476 O O . LEU A 1 181 ? -11.934 14.289 13.400 1.00 53.25 181 LEU A O 1
ATOM 1480 N N . GLU A 1 182 ? -13.577 12.812 13.704 1.00 54.22 182 GLU A N 1
ATOM 1481 C CA . GLU A 1 182 ? -13.121 11.933 12.621 1.00 54.22 182 GLU A CA 1
ATOM 1482 C C . GLU A 1 182 ? -13.154 12.623 11.262 1.00 54.22 182 GLU A C 1
ATOM 1484 O O . GLU A 1 182 ? -12.303 12.363 10.416 1.00 54.22 182 GLU A O 1
ATOM 1489 N N . LYS A 1 183 ? -14.133 13.501 11.041 1.00 59.38 183 LYS A N 1
ATOM 1490 C CA . LYS A 1 183 ? -14.285 14.204 9.772 1.00 59.38 183 LYS A CA 1
ATOM 1491 C C . LYS A 1 183 ? -13.260 15.329 9.632 1.00 59.38 183 LYS A C 1
ATOM 1493 O O . LYS A 1 183 ? -12.655 15.436 8.569 1.00 59.38 183 LYS A O 1
ATOM 1498 N N . ALA A 1 184 ? -13.030 16.094 10.700 1.00 56.09 184 ALA A N 1
ATOM 1499 C CA . ALA A 1 184 ? -12.003 17.129 10.755 1.00 56.09 184 ALA A CA 1
ATOM 1500 C C . ALA A 1 184 ? -10.602 16.523 10.606 1.00 56.09 184 ALA A C 1
ATOM 1502 O O . ALA A 1 184 ? -9.849 16.921 9.722 1.00 56.09 184 ALA A O 1
ATOM 1503 N N . ILE A 1 185 ? -10.293 15.473 11.376 1.00 55.12 185 ILE A N 1
ATOM 1504 C CA . ILE A 1 185 ? -8.994 14.814 11.278 1.00 55.12 185 ILE A CA 1
ATOM 1505 C C . ILE A 1 185 ? -8.861 14.063 9.951 1.00 55.12 185 ILE A C 1
ATOM 1507 O O . ILE A 1 185 ? -7.790 14.099 9.375 1.00 55.12 185 ILE A O 1
ATOM 1511 N N . SER A 1 186 ? -9.898 13.431 9.388 1.00 55.06 186 SER A N 1
ATOM 1512 C CA . SER A 1 186 ? -9.768 12.798 8.063 1.00 55.06 186 SER A CA 1
ATOM 1513 C C . SER A 1 186 ? -9.503 13.819 6.957 1.00 55.06 186 SER A C 1
ATOM 1515 O O . SER A 1 186 ? -8.762 13.497 6.034 1.00 55.06 186 SER A O 1
ATOM 1517 N N . GLN A 1 187 ? -10.1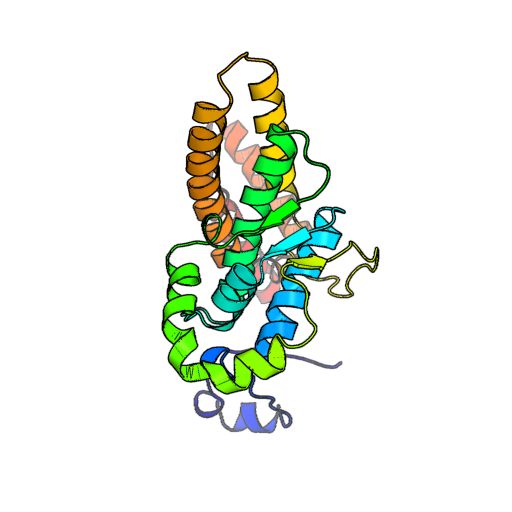01 15.013 7.017 1.00 60.44 187 GLN A N 1
ATOM 1518 C CA . GLN A 1 187 ? -9.836 16.079 6.045 1.00 60.44 187 GLN A CA 1
ATOM 1519 C C . GLN A 1 187 ? -8.421 16.642 6.207 1.00 60.44 187 GLN A C 1
ATOM 1521 O O . GLN A 1 187 ? -7.711 16.791 5.213 1.00 60.44 187 GLN A O 1
ATOM 1526 N N . ASP A 1 188 ? -7.988 16.866 7.447 1.00 55.31 188 ASP A N 1
ATOM 1527 C CA . ASP A 1 188 ? -6.638 17.337 7.752 1.00 55.31 188 ASP A CA 1
ATOM 1528 C C . ASP A 1 188 ? -5.578 16.278 7.455 1.00 55.31 188 ASP A C 1
ATOM 1530 O O . ASP A 1 188 ? -4.526 16.614 6.937 1.00 55.31 188 ASP A O 1
ATOM 1534 N N . VAL A 1 189 ? -5.844 15.001 7.734 1.00 53.53 189 VAL A N 1
ATOM 1535 C CA . VAL A 1 189 ? -4.969 13.867 7.408 1.00 53.53 189 VAL A CA 1
ATOM 1536 C C . VAL A 1 189 ? -4.902 13.689 5.906 1.00 53.53 189 VAL A C 1
ATOM 1538 O O . VAL A 1 189 ? -3.815 13.453 5.419 1.00 53.53 189 VAL A O 1
ATOM 1541 N N . ASP A 1 190 ? -5.992 13.841 5.150 1.00 53.31 190 ASP A N 1
ATOM 1542 C CA . ASP A 1 190 ? -5.934 13.779 3.685 1.00 53.31 190 ASP A CA 1
ATOM 1543 C C . ASP A 1 190 ? -5.106 14.929 3.091 1.00 53.31 190 ASP A C 1
ATOM 1545 O O . ASP A 1 190 ? -4.316 14.694 2.178 1.00 53.31 190 ASP A O 1
ATOM 1549 N N . ALA A 1 191 ? -5.234 16.151 3.618 1.00 55.78 191 ALA A N 1
ATOM 1550 C CA . ALA A 1 191 ? -4.452 17.307 3.174 1.00 55.78 191 ALA A CA 1
ATOM 1551 C C . ALA A 1 191 ? -2.980 17.230 3.618 1.00 55.78 191 ALA A C 1
ATOM 1553 O O . ALA A 1 191 ? -2.078 17.456 2.814 1.00 55.78 191 ALA A O 1
ATOM 1554 N N . TYR A 1 192 ? -2.739 16.854 4.875 1.00 51.47 192 TYR A N 1
ATOM 1555 C CA . TYR A 1 192 ? -1.413 16.680 5.462 1.00 51.47 192 TYR A CA 1
ATOM 1556 C C . TYR A 1 192 ? -0.688 15.476 4.855 1.00 51.47 192 TYR A C 1
ATOM 1558 O O . TYR A 1 192 ? 0.494 15.566 4.530 1.00 51.47 192 TYR A O 1
ATOM 1566 N N . PHE A 1 193 ? -1.390 14.362 4.608 1.00 51.47 193 PHE A N 1
ATOM 1567 C CA . PHE A 1 193 ? -0.829 13.265 3.828 1.00 51.47 193 PHE A CA 1
ATOM 1568 C C . PHE A 1 193 ? -0.612 13.682 2.392 1.00 51.47 193 PHE A C 1
ATOM 1570 O O . PHE A 1 193 ? 0.406 13.286 1.869 1.00 51.47 193 PHE A O 1
ATOM 1577 N N . ALA A 1 194 ? -1.481 14.458 1.737 1.00 50.94 194 ALA A N 1
ATOM 1578 C CA . ALA A 1 194 ? -1.197 14.923 0.379 1.00 50.94 194 ALA A CA 1
ATOM 1579 C C . ALA A 1 194 ? 0.114 15.727 0.322 1.00 50.94 194 ALA A C 1
ATOM 1581 O O . ALA A 1 194 ? 0.936 15.446 -0.549 1.00 50.94 194 ALA A O 1
ATOM 1582 N N . SER A 1 195 ? 0.367 16.620 1.291 1.00 48.47 195 SER A N 1
ATOM 1583 C CA . SER A 1 195 ? 1.644 17.342 1.399 1.00 48.47 195 SER A CA 1
ATOM 1584 C C . SER A 1 195 ? 2.822 16.440 1.775 1.00 48.47 195 SER A C 1
ATOM 1586 O O . SER A 1 195 ? 3.882 16.547 1.171 1.00 48.47 195 SER A O 1
ATOM 1588 N N . TYR A 1 196 ? 2.644 15.497 2.703 1.00 46.56 196 TYR A N 1
ATOM 1589 C CA . TYR A 1 196 ? 3.674 14.523 3.088 1.00 46.56 196 TYR A CA 1
ATOM 1590 C C . TYR A 1 196 ? 3.994 13.545 1.948 1.00 46.56 196 TYR A C 1
ATOM 1592 O O . TYR A 1 196 ? 5.126 13.124 1.749 1.00 46.56 196 TYR A O 1
ATOM 1600 N N . VAL A 1 197 ? 2.994 13.191 1.150 1.00 43.19 197 VAL A N 1
ATOM 1601 C CA . VAL A 1 197 ? 3.078 12.317 -0.018 1.00 43.19 197 VAL A CA 1
ATOM 1602 C C . VAL A 1 197 ? 3.717 13.037 -1.206 1.00 43.19 197 VAL A C 1
ATOM 1604 O O . VAL A 1 197 ? 4.438 12.393 -1.971 1.00 43.19 197 VAL A O 1
ATOM 1607 N N . GLU A 1 198 ? 3.479 14.342 -1.367 1.00 45.81 198 GLU A N 1
ATOM 1608 C CA . GLU A 1 198 ? 4.251 15.212 -2.264 1.00 45.81 198 GLU A CA 1
ATOM 1609 C C . GLU A 1 198 ? 5.703 15.330 -1.794 1.00 45.81 198 GLU A C 1
ATOM 1611 O O . GLU A 1 198 ? 6.606 15.128 -2.604 1.00 45.81 198 GLU A O 1
ATOM 1616 N N . GLU A 1 199 ? 5.951 15.530 -0.496 1.00 44.25 199 GLU A N 1
ATOM 1617 C CA . GLU A 1 199 ? 7.305 15.521 0.065 1.00 44.25 199 GLU A CA 1
ATOM 1618 C C . GLU A 1 199 ? 7.994 14.172 -0.168 1.00 44.25 199 GLU A C 1
ATOM 1620 O O . GLU A 1 199 ? 9.128 14.150 -0.634 1.00 44.25 199 GLU A O 1
ATOM 1625 N N . LEU A 1 200 ? 7.327 13.034 0.036 1.00 35.50 200 LEU A N 1
ATOM 1626 C CA . LEU A 1 200 ? 7.880 11.708 -0.264 1.00 35.50 200 LEU A CA 1
ATOM 1627 C C . LEU A 1 200 ? 8.135 11.495 -1.767 1.00 35.50 200 LEU A C 1
ATOM 1629 O O . LEU A 1 200 ? 9.119 10.850 -2.129 1.00 35.50 200 LEU A O 1
ATOM 1633 N N . ALA A 1 201 ? 7.290 12.053 -2.645 1.00 36.47 201 ALA A N 1
ATOM 1634 C CA . ALA A 1 201 ? 7.497 12.028 -4.096 1.00 36.47 201 ALA A CA 1
ATOM 1635 C C . ALA A 1 201 ? 8.718 12.859 -4.526 1.00 36.47 201 ALA A C 1
ATOM 1637 O O . ALA A 1 201 ? 9.437 12.454 -5.437 1.00 36.47 201 ALA A O 1
ATOM 1638 N N . GLU A 1 202 ? 8.954 14.004 -3.876 1.00 40.28 202 GLU A N 1
ATOM 1639 C CA . GLU A 1 202 ? 10.120 14.864 -4.121 1.00 40.28 202 GLU A CA 1
ATOM 1640 C C . GLU A 1 202 ? 11.399 14.304 -3.455 1.00 40.28 202 GLU A C 1
ATOM 1642 O O . GLU A 1 202 ? 12.506 14.522 -3.947 1.00 40.28 202 GLU A O 1
ATOM 1647 N N . THR A 1 203 ? 11.273 13.530 -2.369 1.00 38.34 203 THR A N 1
ATOM 1648 C CA . THR A 1 203 ? 12.414 13.068 -1.556 1.00 38.34 203 THR A CA 1
ATOM 1649 C C . THR A 1 203 ? 13.070 11.785 -2.081 1.00 38.34 203 THR A C 1
ATOM 1651 O O . THR A 1 203 ? 14.269 11.589 -1.861 1.00 38.34 203 THR A O 1
ATOM 1654 N N . SER A 1 204 ? 12.340 10.931 -2.814 1.00 34.66 204 SER A N 1
ATOM 1655 C CA . SER A 1 204 ? 12.810 9.587 -3.207 1.00 34.66 204 SER A CA 1
ATOM 1656 C C . SER A 1 204 ? 14.001 9.548 -4.176 1.00 34.66 204 SER A C 1
ATOM 1658 O O . SER A 1 204 ? 14.538 8.476 -4.431 1.00 34.66 204 SER A O 1
ATOM 1660 N N . THR A 1 205 ? 14.443 10.684 -4.720 1.00 43.41 205 THR A N 1
ATOM 1661 C CA . THR A 1 205 ? 15.577 10.725 -5.663 1.00 43.41 205 THR A CA 1
ATOM 1662 C C . THR A 1 205 ? 16.759 11.571 -5.204 1.00 43.41 205 THR A C 1
ATOM 1664 O O . THR A 1 205 ? 17.748 11.638 -5.930 1.00 43.41 205 THR A O 1
ATOM 1667 N N . GLN A 1 206 ? 16.692 12.250 -4.049 1.00 47.12 206 GLN A N 1
ATOM 1668 C CA . GLN A 1 206 ? 17.588 13.397 -3.846 1.00 47.12 206 GLN A CA 1
ATOM 1669 C C . GLN A 1 206 ? 18.261 13.530 -2.467 1.00 47.12 206 GLN A C 1
ATOM 1671 O O . GLN A 1 206 ? 19.282 14.216 -2.390 1.00 47.12 206 GLN A O 1
ATOM 1676 N N . LYS A 1 207 ? 17.806 12.838 -1.409 1.00 42.19 207 LYS A N 1
ATOM 1677 C CA . LYS A 1 207 ? 18.501 12.862 -0.098 1.00 42.19 207 LYS A CA 1
ATOM 1678 C C . LYS A 1 207 ? 19.736 11.955 -0.019 1.00 42.19 207 LYS A C 1
ATOM 1680 O O . LYS A 1 207 ? 20.693 12.333 0.646 1.00 42.19 207 LYS A O 1
ATOM 1685 N N . ASP A 1 208 ? 19.792 10.863 -0.781 1.00 45.50 208 ASP A N 1
ATOM 1686 C CA . ASP A 1 208 ? 20.959 9.954 -0.801 1.00 45.50 208 ASP A CA 1
ATOM 1687 C C . ASP A 1 208 ? 22.215 10.564 -1.449 1.00 45.50 208 ASP A C 1
ATOM 1689 O O . ASP A 1 208 ? 23.319 10.028 -1.350 1.00 45.50 208 ASP A O 1
ATOM 1693 N N . LEU A 1 209 ? 22.069 11.703 -2.130 1.00 50.34 209 LEU A N 1
ATOM 1694 C CA . LEU A 1 209 ? 23.177 12.406 -2.775 1.00 50.34 209 LEU A CA 1
ATOM 1695 C C . LEU A 1 209 ? 23.926 13.341 -1.820 1.00 50.34 209 LEU A C 1
ATOM 1697 O O . LEU A 1 209 ? 25.054 13.722 -2.135 1.00 50.34 209 LEU A O 1
ATOM 1701 N N . ILE A 1 210 ? 23.330 13.692 -0.677 1.00 57.62 210 ILE A N 1
ATOM 1702 C CA . ILE A 1 210 ? 23.828 14.716 0.241 1.00 57.62 210 ILE A CA 1
ATOM 1703 C C . ILE A 1 210 ? 24.369 14.038 1.501 1.00 57.62 210 ILE A C 1
ATOM 1705 O O . ILE A 1 210 ? 23.644 13.367 2.229 1.00 57.62 210 ILE A O 1
ATOM 1709 N N . ALA A 1 211 ? 25.660 14.220 1.775 1.00 67.12 211 ALA A N 1
ATOM 1710 C CA . ALA A 1 211 ? 26.280 13.676 2.977 1.00 67.12 211 ALA A CA 1
ATOM 1711 C C . ALA A 1 211 ? 25.731 14.370 4.242 1.00 67.12 211 ALA A C 1
ATOM 1713 O O . ALA A 1 211 ? 25.544 15.588 4.254 1.00 67.12 211 ALA A O 1
ATOM 1714 N N . ALA A 1 212 ? 25.499 13.603 5.315 1.00 63.19 212 ALA A N 1
ATOM 1715 C CA . ALA A 1 212 ? 24.858 14.080 6.550 1.00 63.19 212 ALA A CA 1
ATOM 1716 C C . ALA A 1 212 ? 25.552 15.308 7.172 1.00 63.19 212 ALA A C 1
ATOM 1718 O O . ALA A 1 212 ? 24.895 16.215 7.673 1.00 63.19 212 ALA A O 1
ATOM 1719 N N . ASN A 1 213 ? 26.879 15.382 7.059 1.00 71.38 213 ASN A N 1
ATOM 1720 C CA . ASN A 1 213 ? 27.673 16.521 7.515 1.00 71.38 213 ASN A CA 1
ATOM 1721 C C . ASN A 1 213 ? 27.411 17.808 6.711 1.00 71.38 213 ASN A C 1
ATOM 1723 O O . ASN A 1 213 ? 27.487 18.899 7.265 1.00 71.38 213 ASN A O 1
ATOM 1727 N N . ILE A 1 214 ? 27.111 17.703 5.412 1.00 74.25 214 ILE A N 1
ATOM 1728 C CA . ILE A 1 214 ? 26.783 18.859 4.564 1.00 74.25 214 ILE A CA 1
ATOM 1729 C C . ILE A 1 214 ? 25.375 19.359 4.887 1.00 74.25 214 ILE A C 1
ATOM 1731 O O . ILE A 1 214 ? 25.145 20.571 4.918 1.00 74.25 214 ILE A O 1
ATOM 1735 N N . TRP A 1 215 ? 24.455 18.436 5.171 1.00 69.94 215 TRP A N 1
ATOM 1736 C CA . TRP A 1 215 ? 23.108 18.773 5.617 1.00 69.94 215 TRP A CA 1
ATOM 1737 C C . TRP A 1 215 ? 23.136 19.557 6.929 1.00 69.94 215 TRP A C 1
ATOM 1739 O O . TRP A 1 215 ? 22.656 20.683 6.962 1.00 69.94 215 TRP A O 1
ATOM 1749 N N . GLU A 1 216 ? 23.792 19.026 7.964 1.00 76.12 216 GLU A N 1
ATOM 1750 C CA . GLU A 1 216 ? 23.883 19.663 9.287 1.00 76.12 216 GLU A CA 1
ATOM 1751 C C . GLU A 1 216 ? 24.534 21.057 9.231 1.00 76.12 216 GLU A C 1
ATOM 1753 O O . GLU A 1 216 ? 24.105 21.995 9.904 1.00 76.12 216 GLU A O 1
ATOM 1758 N N . LEU A 1 217 ? 25.553 21.222 8.383 1.00 80.38 217 LEU A N 1
ATOM 1759 C CA . LEU A 1 217 ? 26.231 22.503 8.194 1.00 80.38 217 LEU A CA 1
ATOM 1760 C C . LEU A 1 217 ? 25.336 23.513 7.462 1.00 80.38 217 LEU A C 1
ATOM 1762 O O . LEU A 1 217 ? 25.320 24.692 7.814 1.00 80.38 217 LEU A O 1
ATOM 1766 N N . THR A 1 218 ? 24.569 23.049 6.473 1.00 79.06 218 THR A N 1
ATOM 1767 C CA . THR A 1 218 ? 23.616 23.892 5.740 1.00 79.06 218 THR A CA 1
ATOM 1768 C C . THR A 1 218 ? 22.447 24.308 6.627 1.00 79.06 218 THR A C 1
ATOM 1770 O O . THR A 1 218 ? 22.050 25.468 6.589 1.00 79.06 218 THR A O 1
ATOM 1773 N N . ASP A 1 219 ? 21.939 23.398 7.453 1.00 75.00 219 ASP A N 1
ATOM 1774 C CA . ASP A 1 219 ? 20.840 23.661 8.384 1.00 75.00 219 ASP A CA 1
ATOM 1775 C C . ASP A 1 219 ? 21.247 24.735 9.402 1.00 75.00 219 ASP A C 1
ATOM 1777 O O . ASP A 1 219 ? 20.625 25.792 9.486 1.00 75.00 219 ASP A O 1
ATOM 1781 N N . ARG A 1 220 ? 22.424 24.571 10.025 1.00 82.62 220 ARG A N 1
ATOM 1782 C CA . ARG A 1 220 ? 23.009 25.585 10.918 1.00 82.62 220 ARG A CA 1
ATOM 1783 C C . ARG A 1 220 ? 23.244 26.935 10.243 1.00 82.62 220 ARG A C 1
ATOM 1785 O O . ARG A 1 220 ? 23.107 27.977 10.882 1.00 82.62 220 ARG A O 1
ATOM 1792 N N . LEU A 1 221 ? 23.648 26.942 8.972 1.00 83.94 221 LEU A N 1
ATOM 1793 C CA . LEU A 1 221 ? 23.849 28.180 8.219 1.00 83.94 221 LEU A CA 1
ATOM 1794 C C . LEU A 1 221 ? 22.523 28.924 8.029 1.00 83.94 221 LEU A C 1
ATOM 1796 O O . LEU A 1 221 ? 22.482 30.146 8.189 1.00 83.94 221 LEU A O 1
ATOM 1800 N N . TYR A 1 222 ? 21.461 28.190 7.693 1.00 80.56 222 TYR A N 1
ATOM 1801 C CA . TYR A 1 222 ? 20.133 28.758 7.524 1.00 80.56 222 TYR A CA 1
ATOM 1802 C C . TYR A 1 222 ? 19.552 29.223 8.861 1.00 80.56 222 TYR A C 1
ATOM 1804 O O . TYR A 1 222 ? 19.100 30.359 8.903 1.00 80.56 222 TYR A O 1
ATOM 1812 N N . ASP A 1 223 ? 19.705 28.479 9.959 1.00 81.94 223 ASP A N 1
ATOM 1813 C CA . ASP A 1 223 ? 19.297 28.928 11.303 1.00 81.94 223 ASP A CA 1
ATOM 1814 C C . ASP A 1 223 ? 19.915 30.287 11.675 1.00 81.94 223 ASP A C 1
ATOM 1816 O O . ASP A 1 223 ? 19.238 31.209 12.136 1.00 81.94 223 ASP A O 1
ATOM 1820 N N . ILE A 1 224 ? 21.219 30.452 11.422 1.00 84.81 224 ILE A N 1
ATOM 1821 C CA . ILE A 1 224 ? 21.923 31.718 11.672 1.00 84.81 224 ILE A CA 1
ATOM 1822 C C . ILE A 1 224 ? 21.415 32.821 10.734 1.00 84.81 224 ILE A C 1
ATOM 1824 O O . ILE A 1 224 ? 21.297 33.982 11.1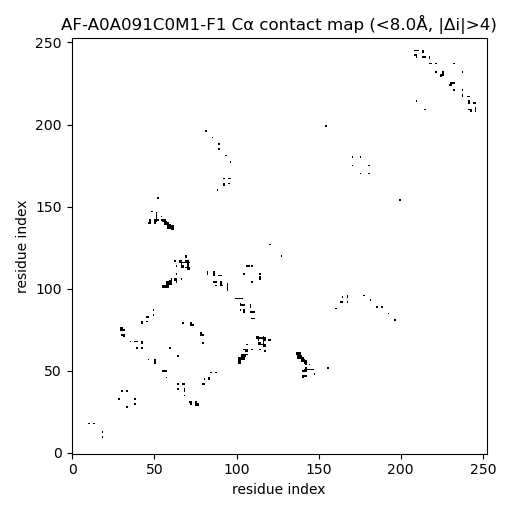40 1.00 84.81 224 ILE A O 1
ATOM 1828 N N . ALA A 1 225 ? 21.141 32.485 9.472 1.00 82.88 225 ALA A N 1
ATOM 1829 C CA . ALA A 1 225 ? 20.628 33.432 8.492 1.00 82.88 225 ALA A CA 1
ATOM 1830 C C . ALA A 1 225 ? 19.210 33.899 8.844 1.00 82.88 225 ALA A C 1
ATOM 1832 O O . ALA A 1 225 ? 18.930 35.088 8.708 1.00 82.88 225 ALA A O 1
ATOM 1833 N N . GLU A 1 226 ? 18.343 33.012 9.331 1.00 86.25 226 GLU A N 1
ATOM 1834 C CA . GLU A 1 226 ? 16.989 33.346 9.778 1.00 86.25 226 GLU A CA 1
ATOM 1835 C C . GLU A 1 226 ? 17.020 34.289 10.976 1.00 86.25 226 GLU A C 1
ATOM 1837 O O . GLU A 1 226 ? 16.386 35.343 10.945 1.00 86.25 226 GLU A O 1
ATOM 1842 N N . GLN A 1 227 ? 17.849 33.980 11.978 1.00 85.06 227 GLN A N 1
ATOM 1843 C CA . GLN A 1 227 ? 18.007 34.817 13.170 1.00 85.06 227 GLN A CA 1
ATOM 1844 C C . GLN A 1 227 ? 18.575 36.207 12.862 1.00 85.06 227 GLN A C 1
ATOM 1846 O O . GLN A 1 227 ? 18.219 37.182 13.521 1.00 85.06 227 GLN A O 1
ATOM 1851 N N . ARG A 1 228 ? 19.481 36.325 11.882 1.00 83.94 228 ARG A N 1
ATOM 1852 C CA . ARG A 1 228 ? 20.117 37.610 11.538 1.00 83.94 228 ARG A CA 1
ATOM 1853 C C . ARG A 1 228 ? 19.333 38.448 10.540 1.00 83.94 228 ARG A C 1
ATOM 1855 O O . ARG A 1 228 ? 19.506 39.664 10.523 1.00 83.94 228 ARG A O 1
ATOM 1862 N N . LEU A 1 229 ? 18.552 37.812 9.670 1.00 84.38 229 LEU A N 1
ATOM 1863 C CA . LEU A 1 229 ? 17.827 38.487 8.591 1.00 84.38 229 LEU A CA 1
ATOM 1864 C C . LEU A 1 229 ? 16.330 38.636 8.883 1.00 84.38 229 LEU A C 1
ATOM 1866 O O . LEU A 1 229 ? 15.643 39.230 8.055 1.00 84.38 229 LEU A O 1
ATOM 1870 N N . ASP A 1 230 ? 15.855 38.112 10.019 1.00 82.06 230 ASP A N 1
ATOM 1871 C CA . ASP A 1 230 ? 14.452 38.117 10.457 1.00 82.06 230 ASP A CA 1
ATOM 1872 C C . ASP A 1 230 ? 13.501 37.631 9.349 1.00 82.06 230 ASP A C 1
ATOM 1874 O O . ASP A 1 230 ? 12.512 38.263 8.975 1.00 82.06 230 ASP A O 1
ATOM 1878 N N . ARG A 1 231 ? 13.887 36.521 8.715 1.00 77.75 231 ARG A N 1
ATOM 1879 C CA . ARG A 1 231 ? 13.178 35.909 7.585 1.00 77.75 231 ARG A CA 1
ATOM 1880 C C . ARG A 1 231 ? 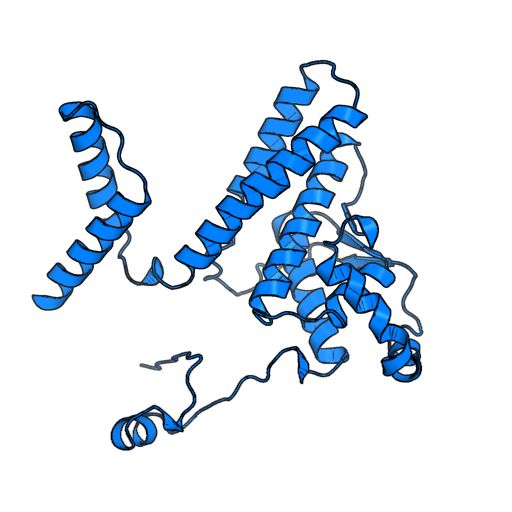13.177 34.407 7.751 1.00 77.75 231 ARG A C 1
ATOM 1882 O O . ARG A 1 231 ? 14.203 33.855 8.109 1.00 77.75 231 ARG A O 1
ATOM 1889 N N . THR A 1 232 ? 12.072 33.764 7.395 1.00 71.06 232 THR A N 1
ATOM 1890 C CA . THR A 1 232 ? 11.974 32.305 7.340 1.00 71.06 232 THR A CA 1
ATOM 1891 C C . THR A 1 232 ? 12.260 31.802 5.927 1.00 71.06 232 THR A C 1
ATOM 1893 O O . THR A 1 232 ? 11.806 32.370 4.925 1.00 71.06 232 THR A O 1
ATOM 1896 N N . TYR A 1 233 ? 13.028 30.727 5.824 1.00 70.44 233 TYR A N 1
ATOM 1897 C CA . TYR A 1 233 ? 13.342 30.049 4.579 1.00 70.44 233 TYR A CA 1
ATOM 1898 C C . TYR A 1 233 ? 12.633 28.697 4.544 1.00 70.44 233 TYR A C 1
ATOM 1900 O O . TYR A 1 233 ? 12.673 27.895 5.467 1.00 70.44 233 TYR A O 1
ATOM 1908 N N . ASN A 1 234 ? 11.962 28.420 3.428 1.00 64.50 234 ASN A N 1
ATOM 1909 C CA . ASN A 1 234 ? 11.343 27.117 3.217 1.00 64.50 234 ASN A CA 1
ATOM 1910 C C . ASN A 1 234 ? 12.435 26.035 3.079 1.00 64.50 234 ASN A C 1
ATOM 1912 O O . ASN A 1 234 ? 13.407 26.245 2.346 1.00 64.50 234 ASN A O 1
ATOM 1916 N N . LYS A 1 235 ? 12.215 24.857 3.684 1.00 61.62 235 LYS A N 1
ATOM 1917 C CA . LYS A 1 235 ? 13.052 23.648 3.568 1.00 61.62 235 LYS A CA 1
ATOM 1918 C C . LYS A 1 235 ? 13.459 23.313 2.123 1.00 61.62 235 LYS A C 1
ATOM 1920 O O . LYS A 1 235 ? 14.570 22.840 1.900 1.00 61.62 235 LYS A O 1
ATOM 1925 N N . LYS A 1 236 ? 12.635 23.641 1.117 1.00 50.59 236 LYS A N 1
ATOM 1926 C CA . LYS A 1 236 ? 12.964 23.492 -0.318 1.00 50.59 236 LYS A CA 1
ATOM 1927 C C . LYS A 1 236 ? 14.170 24.335 -0.762 1.00 50.59 236 LYS A C 1
ATOM 1929 O O . LYS A 1 236 ? 14.965 23.894 -1.591 1.00 50.59 236 LYS A O 1
ATOM 1934 N N . ARG A 1 237 ? 14.336 25.545 -0.214 1.00 61.28 237 ARG A N 1
ATOM 1935 C CA . ARG A 1 237 ? 15.484 26.428 -0.503 1.00 61.28 237 ARG A CA 1
ATOM 1936 C C . ARG A 1 237 ? 16.750 25.943 0.193 1.00 61.28 237 ARG A C 1
ATOM 1938 O O . ARG A 1 237 ? 17.791 25.883 -0.456 1.00 61.28 237 ARG A O 1
ATOM 1945 N N . THR A 1 238 ? 16.631 25.535 1.455 1.00 61.19 238 THR A N 1
ATOM 1946 C CA . THR A 1 238 ? 17.713 24.910 2.232 1.00 61.19 238 THR A CA 1
ATOM 1947 C C . THR A 1 238 ? 18.233 23.664 1.518 1.00 61.19 238 THR A C 1
ATOM 1949 O O . THR A 1 238 ? 19.434 23.525 1.293 1.00 61.19 238 THR A O 1
ATOM 1952 N N . PHE A 1 239 ? 17.322 22.817 1.034 1.00 61.16 239 PHE A N 1
ATOM 1953 C CA . PHE A 1 239 ? 17.650 21.630 0.253 1.00 61.16 239 PHE A CA 1
ATOM 1954 C C . PHE A 1 239 ? 18.365 21.959 -1.067 1.00 61.16 239 PHE A C 1
ATOM 1956 O O . PHE A 1 239 ? 19.411 21.384 -1.366 1.00 61.16 239 PHE A O 1
ATOM 1963 N N . CYS A 1 240 ? 17.848 22.919 -1.842 1.00 58.56 240 CYS A N 1
ATOM 1964 C CA . CYS A 1 240 ? 18.459 23.329 -3.108 1.00 58.56 240 CYS A CA 1
ATOM 1965 C C . CYS A 1 240 ? 19.884 23.877 -2.917 1.00 58.56 240 CYS A C 1
ATOM 1967 O O . CYS A 1 240 ? 20.775 23.588 -3.717 1.00 58.56 240 CYS A O 1
ATOM 1969 N N . PHE A 1 241 ? 20.110 24.644 -1.848 1.00 72.44 241 PHE A N 1
ATOM 1970 C CA . PHE A 1 241 ? 21.434 25.150 -1.498 1.00 72.44 241 PHE A CA 1
ATOM 1971 C C . PHE A 1 241 ? 22.374 24.017 -1.079 1.00 72.44 241 PHE A C 1
ATOM 1973 O O . PHE A 1 241 ? 23.493 23.928 -1.579 1.00 72.44 241 PHE A O 1
ATOM 1980 N N . CYS A 1 242 ? 21.893 23.105 -0.234 1.00 69.38 242 CYS A N 1
ATOM 1981 C CA . CYS A 1 242 ? 22.643 21.934 0.205 1.00 69.38 242 CYS A CA 1
ATOM 1982 C C . CYS A 1 242 ? 23.091 21.059 -0.981 1.00 69.38 242 CYS A C 1
ATOM 1984 O O . CYS A 1 242 ? 24.240 20.615 -1.062 1.00 69.38 242 CYS A O 1
ATOM 1986 N N . PHE A 1 243 ? 22.206 20.876 -1.964 1.00 62.25 243 PHE A N 1
ATOM 1987 C CA . PHE A 1 243 ? 22.491 20.142 -3.193 1.00 62.25 243 PHE A CA 1
ATOM 1988 C C . PHE A 1 243 ? 23.533 20.849 -4.080 1.00 62.25 243 PHE A C 1
ATOM 1990 O O . PHE A 1 243 ? 24.479 20.214 -4.559 1.00 62.25 243 PHE A O 1
ATOM 1997 N N . ALA A 1 244 ? 23.408 22.168 -4.269 1.00 67.56 244 ALA A N 1
ATOM 1998 C CA . ALA A 1 244 ? 24.389 22.961 -5.014 1.00 67.56 244 ALA A CA 1
ATOM 1999 C C . ALA A 1 244 ? 25.777 22.909 -4.354 1.00 67.56 244 ALA A C 1
ATOM 2001 O O . ALA A 1 244 ? 26.787 22.725 -5.033 1.00 67.56 244 ALA A O 1
ATOM 2002 N N . PHE A 1 245 ? 25.817 22.988 -3.024 1.00 74.12 245 PHE A N 1
ATOM 2003 C CA . PHE A 1 245 ? 27.043 22.918 -2.236 1.00 74.12 245 PHE A CA 1
ATOM 2004 C C . PHE A 1 245 ? 27.715 21.540 -2.326 1.00 74.12 245 PHE A C 1
ATOM 2006 O O . PHE A 1 245 ? 28.918 21.439 -2.563 1.00 74.12 245 PHE A O 1
ATOM 2013 N N . THR A 1 246 ? 26.925 20.466 -2.242 1.00 68.31 246 THR A N 1
ATOM 2014 C CA . THR A 1 246 ? 27.396 19.084 -2.440 1.00 68.31 246 THR A CA 1
ATOM 2015 C C . THR A 1 246 ? 27.985 18.885 -3.843 1.00 68.31 246 THR A C 1
ATOM 2017 O O . THR A 1 246 ? 29.043 18.272 -3.998 1.00 68.31 246 THR A O 1
ATOM 2020 N N . THR A 1 247 ? 27.333 19.434 -4.873 1.00 63.44 247 THR A N 1
ATOM 2021 C CA . THR A 1 247 ? 27.797 19.355 -6.271 1.00 63.44 247 THR A CA 1
ATOM 2022 C C . THR A 1 247 ? 29.105 20.123 -6.482 1.00 63.44 247 THR A C 1
ATOM 2024 O O . THR A 1 247 ? 30.005 19.641 -7.175 1.00 63.44 247 THR A O 1
ATOM 2027 N N . TYR A 1 248 ? 29.237 21.291 -5.848 1.00 74.56 248 TYR A N 1
ATOM 2028 C CA . TYR A 1 248 ? 30.455 22.097 -5.880 1.00 74.56 248 TYR A CA 1
ATOM 2029 C C . TYR A 1 248 ? 31.640 21.351 -5.257 1.00 74.56 248 TYR A C 1
ATOM 2031 O O . TYR A 1 248 ? 32.681 21.224 -5.892 1.00 74.56 248 TYR A O 1
ATOM 2039 N N . ILE A 1 249 ? 31.471 20.772 -4.063 1.00 71.25 249 ILE A N 1
ATOM 2040 C CA . ILE A 1 249 ? 32.539 20.018 -3.384 1.00 71.25 249 ILE A CA 1
ATOM 2041 C C . ILE A 1 249 ? 33.004 18.821 -4.226 1.00 71.25 249 ILE A C 1
ATOM 2043 O O . ILE A 1 249 ? 34.204 18.593 -4.357 1.00 71.25 249 ILE A O 1
ATOM 2047 N N . ARG A 1 250 ? 32.074 18.091 -4.856 1.00 62.72 250 ARG A N 1
ATOM 2048 C CA . ARG A 1 250 ? 32.406 16.946 -5.723 1.00 62.72 250 ARG A CA 1
ATOM 2049 C C . ARG A 1 250 ? 33.142 17.318 -7.011 1.00 62.72 250 ARG A C 1
ATOM 2051 O O . ARG A 1 250 ? 33.744 16.442 -7.611 1.00 62.72 250 ARG A O 1
ATOM 2058 N N . SER A 1 251 ? 33.090 18.576 -7.444 1.00 60.94 251 SER A N 1
ATOM 2059 C CA . SER A 1 251 ? 33.796 19.041 -8.646 1.00 60.94 251 SER A CA 1
ATOM 2060 C C . SER A 1 251 ? 35.261 19.430 -8.374 1.00 60.94 251 SER A C 1
ATOM 2062 O O . SER A 1 251 ? 35.993 19.712 -9.319 1.00 60.94 251 SER A O 1
ATOM 2064 N N . TYR A 1 252 ? 35.690 19.446 -7.104 1.00 52.25 252 TYR A N 1
ATOM 2065 C CA . TYR A 1 252 ? 37.038 19.838 -6.661 1.00 52.25 252 TYR A CA 1
ATOM 2066 C C . TYR A 1 252 ? 37.773 18.744 -5.851 1.00 52.25 252 TYR A C 1
ATOM 2068 O O . TYR A 1 252 ? 38.810 19.026 -5.250 1.00 52.25 252 TYR A O 1
ATOM 2076 N N . SER A 1 253 ? 37.259 17.509 -5.827 1.00 45.06 253 SER A N 1
ATOM 2077 C CA . SER A 1 253 ? 37.952 16.290 -5.357 1.00 45.06 253 SER A CA 1
ATOM 2078 C C . SER A 1 253 ? 38.140 15.321 -6.513 1.00 45.06 253 SER A C 1
ATOM 2080 O O . SER A 1 253 ? 39.188 14.643 -6.527 1.00 45.06 253 SER A O 1
#

Sequence (253 aa):
MQIIGATTATSDTFLDTFNRRIPMSITLPNLSTRSLDERYELVSLFIRQEADRLNQSIKVKKDAMIAFMLYDAKANIGQVKRDLKLVCAKSFLHYRTREKSELFIRKRDCPLQVQKGLLKIKEVSERLEHFLEGKGDYLTFEPQGTEVVWSQDLEQNMEVYHEIEDKVSSFNRENIASTDLEKAISQDVDAYFASYVEELAETSTQKDLIAANIWELTDRLYDIAEQRLDRTYNKKRTFCFCFAFTTYIRSYS

Secondary structure (DSSP, 8-state):
-------SS-GGGS-HHHHTT-----PPPPGGGS-HHHHHHHHHHHHHHHHHHHTS-EEEEHHHHHHHHHS--TTHHHHHHHHHHHHHHHHHHHHHHTT-SSEEE-GGGS-HHHHGGGGGHHHHHHHHHHHHTT--SEEEE-------S-TT-GGG--HHHHHHHHHHHHHHHS---HHHHHHHHHHHHHHHHHHHHHHHHHHTTTSTTS-HHHHHHHHHHHHHHHHHHT----HHHHHHHHHHHHHHHHT--

Organism: NCBI:txid1302648

Solvent-accessible surface area (backbone atoms only — not comparable to full-atom values): 15023 Å² total; per-residue (Å²): 140,88,87,86,86,87,77,93,70,60,78,87,79,54,56,70,77,58,51,70,74,48,84,78,80,86,86,80,79,56,62,90,77,51,52,72,67,58,37,45,52,53,54,51,48,51,51,33,54,50,10,42,72,68,68,39,43,36,35,35,26,47,67,30,54,48,8,66,56,53,30,84,53,92,65,32,65,64,41,51,54,51,56,48,49,55,35,51,51,55,25,46,51,54,25,70,75,61,76,51,96,53,33,60,46,44,50,84,67,41,55,70,68,36,48,54,9,55,73,51,44,78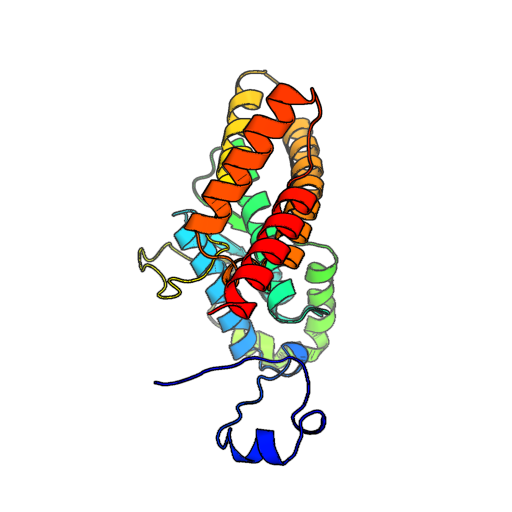,83,43,42,75,65,46,51,64,69,46,58,93,58,62,74,52,48,77,32,62,46,75,83,63,79,71,92,57,96,72,57,83,78,70,68,53,63,66,60,51,51,50,50,53,51,54,56,57,48,69,72,50,93,63,66,73,70,61,52,54,52,54,48,50,51,49,47,53,53,51,44,49,52,51,52,48,49,51,66,65,46,77,82,53,58,90,76,51,56,70,70,54,49,56,53,45,50,54,50,48,55,54,47,27,72,74,63,77,46,88,78,59,70,68,56,57,48,53,50,39,51,52,51,49,54,54,56,65,75,76,110

Mean predicted aligned error: 15.21 Å

Radius of gyration: 22.1 Å; Cα contacts (8 Å, |Δi|>4): 193; chains: 1; bounding box: 56×60×53 Å

Foldseek 3Di:
DDDDDDDPDDPVVDDPVVCVVCVDDDDDDFLVPDDLVVQLVLLLVLVLVLCQLVQFKEKEFPLLSQLLSQFDDPVTSLSSSLQSVLLQLLQLLVCLLPVDRHRYGDLVSGDPRSVCSSVCCVVCVVVVCVVCVPPPRIDMHHHPNPPPPPPPPPVSDCVLVVVSVVLSVVVVVVPDDSVVSSVVVSVVSVVVSVVVVVVVVVVVPAPVLFDPVLLVVLVVVQVVVCVVVVDDDDPVVSSVVSRVVSVVVVVVD

Nearest PDB structures (foldseek):
  6jdi-assembly1_A  TM=7.703E-01  e=1.329E+00  Pseudomonas aeruginosa
  8ikj-assembly1_R  TM=1.746E-01  e=6.772E+00  Homo sapiens